Protein 4JBD (pdb70)

B-factor: mean 19.83, std 8.99, range [8.56, 75.79]

Radius of gyration: 19.79 Å; Cα contacts (8 Å, |Δi|>4): 779; chains: 1; bounding box: 48×53×54 Å

Structure (mmCIF, N/CA/C/O backbone):
data_4JBD
#
_entry.id   4JBD
#
_cell.length_a   44.529
_cell.length_b   54.166
_cell.length_c   142.656
_cell.angle_alpha   90.000
_cell.angle_beta   96.570
_cell.angle_gamma   90.000
#
_symmetry.space_group_name_H-M   'I 1 2 1'
#
loop_
_entity.id
_entity.type
_entity.pdbx_description
1 polymer 'Proline racemase'
2 non-polymer 'CITRIC ACID'
3 water water
#
loop_
_atom_site.group_PDB
_atom_site.id
_atom_site.type_symbol
_atom_site.label_atom_id
_atom_site.label_alt_id
_atom_site.label_comp_id
_atom_site.label_asym_id
_atom_site.label_entity_id
_atom_site.label_seq_id
_atom_site.pdbx_PDB_ins_code
_atom_site.Cartn_x
_atom_site.Cartn_y
_atom_site.Cartn_z
_atom_site.occupancy
_atom_site.B_iso_or_equiv
_atom_site.auth_seq_id
_atom_site.auth_comp_id
_atom_site.auth_asym_id
_atom_site.auth_atom_id
_atom_site.pdbx_PDB_model_num
ATOM 1 N N . MET A 1 23 ? -13.593 30.712 -6.521 1.00 38.11 1 MET A N 1
ATOM 2 C CA . MET A 1 23 ? -13.145 29.523 -5.737 1.00 24.51 1 MET A CA 1
ATOM 3 C C . MET A 1 23 ? -13.093 29.759 -4.233 1.00 21.13 1 MET A C 1
ATOM 4 O O . MET A 1 23 ? -12.662 30.823 -3.777 1.00 25.90 1 MET A O 1
ATOM 18 N N . LYS A 1 24 ? -13.527 28.773 -3.457 1.00 17.33 2 LYS A N 1
ATOM 19 C CA . LYS A 1 24 ? -13.447 28.878 -2.003 1.00 16.73 2 LYS A CA 1
ATOM 20 C C . LYS A 1 24 ? -12.000 28.619 -1.594 1.00 17.46 2 LYS A C 1
ATOM 21 O O . LYS A 1 24 ? -11.269 27.872 -2.238 1.00 17.14 2 LYS A O 1
ATOM 40 N N . GLN A 1 25 ? -11.597 29.254 -0.507 1.00 13.10 3 GLN A N 1
ATOM 41 C CA . GLN A 1 25 ? -10.220 29.185 -0.043 1.00 12.03 3 GLN A CA 1
ATOM 42 C C . GLN A 1 25 ? -10.180 28.650 1.381 1.00 14.35 3 GLN A C 1
ATOM 43 O O . GLN A 1 25 ? -11.012 29.019 2.213 1.00 14.93 3 GLN A O 1
ATOM 57 N N . ILE A 1 26 ? -9.220 27.768 1.653 1.00 11.14 4 ILE A N 1
ATOM 58 C CA . ILE A 1 26 ? -8.997 27.276 3.008 1.00 11.07 4 ILE A CA 1
ATOM 59 C C . ILE A 1 26 ? -7.535 27.549 3.326 1.00 11.66 4 ILE A C 1
ATOM 60 O O . ILE A 1 26 ? -6.633 27.074 2.643 1.00 12.39 4 ILE A O 1
ATOM 76 N N . HIS A 1 27 ? -7.285 28.344 4.361 1.00 10.53 5 HIS A N 1
ATOM 77 C CA . HIS A 1 27 ? -5.917 28.607 4.768 1.00 9.77 5 HIS A CA 1
ATOM 78 C C . HIS A 1 27 ? -5.463 27.507 5.695 1.00 10.39 5 HIS A C 1
ATOM 79 O O . HIS A 1 27 ? -6.036 27.321 6.776 1.00 11.34 5 HIS A O 1
ATOM 94 N N . VAL A 1 28 ? -4.447 26.778 5.275 1.00 10.50 6 VAL A N 1
ATOM 95 C CA . VAL A 1 28 ? -3.878 25.706 6.081 1.00 9.83 6 VAL A CA 1
ATOM 96 C C . VAL A 1 28 ? -2.381 25.882 6.256 1.00 9.31 6 VAL A C 1
ATOM 97 O O . VAL A 1 28 ? -1.666 26.434 5.402 1.00 10.53 6 VAL A O 1
ATOM 110 N N . ILE A 1 29 ? -1.903 25.435 7.413 1.00 9.22 7 ILE A N 1
ATOM 111 C CA . ILE A 1 29 ? -0.474 25.311 7.641 1.00 8.56 7 ILE A CA 1
ATOM 112 C C . ILE A 1 29 ? -0.177 23.837 7.789 1.00 9.98 7 ILE A C 1
ATOM 113 O O . ILE A 1 29 ? -0.696 23.172 8.700 1.00 10.83 7 ILE A O 1
ATOM 129 N N . ASP A 1 30 ? 0.686 23.330 6.918 1.00 9.23 8 ASP A N 1
ATOM 130 C CA . ASP A 1 30 ? 1.088 21.938 6.996 1.00 9.49 8 ASP A CA 1
ATOM 131 C C . ASP A 1 30 ? 2.410 21.931 7.753 1.00 10.63 8 ASP A C 1
ATOM 132 O O . ASP A 1 30 ? 3.284 22.797 7.554 1.00 10.79 8 ASP A O 1
ATOM 141 N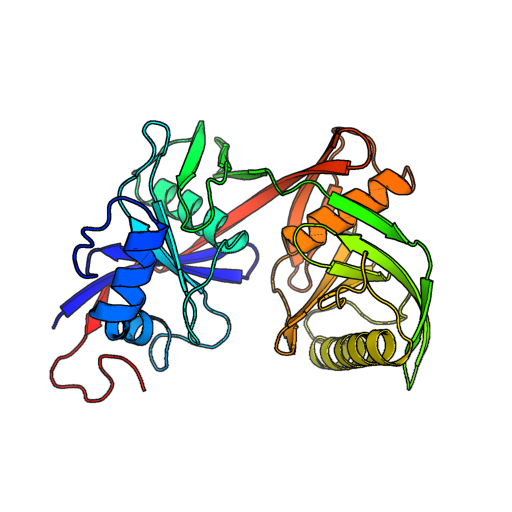 N . SER A 1 31 ? 2.551 20.953 8.637 1.00 10.45 9 SER A N 1
ATOM 142 C CA . SER A 1 31 ? 3.775 20.740 9.390 1.00 9.57 9 SER A CA 1
ATOM 143 C C . SER A 1 31 ? 4.008 19.253 9.590 1.00 9.08 9 SER A C 1
ATOM 144 O O . SER A 1 31 ? 3.179 18.403 9.209 1.00 10.80 9 SER A O 1
ATOM 152 N N . HIS A 1 32 ? 5.139 18.894 10.189 1.00 8.95 10 HIS A N 1
ATOM 153 C CA . HIS A 1 32 ? 5.317 17.518 10.623 1.00 9.38 10 HIS A CA 1
ATOM 154 C C . HIS A 1 32 ? 5.943 17.522 12.004 1.00 10.81 10 HIS A C 1
ATOM 155 O O . HIS A 1 32 ? 6.722 18.415 12.350 1.00 11.33 10 HIS A O 1
ATOM 170 N N . THR A 1 33 ? 5.622 16.492 12.772 1.00 9.26 11 THR A N 1
ATOM 171 C CA . THR A 1 33 ? 6.163 16.258 14.095 1.00 9.63 11 THR A CA 1
ATOM 172 C C . THR A 1 33 ? 6.990 15.009 14.002 1.00 9.14 11 THR A C 1
ATOM 173 O O . THR A 1 33 ? 6.434 13.894 13.981 1.00 11.46 11 THR A O 1
ATOM 184 N N . GLY A 1 34 ? 8.300 15.162 13.883 1.00 10.16 12 GLY A N 1
ATOM 185 C CA . GLY A 1 34 ? 9.184 14.031 13.714 1.00 13.72 12 GLY A CA 1
ATOM 186 C C . GLY A 1 34 ? 8.844 13.174 12.501 1.00 11.03 12 GLY A C 1
ATOM 187 O O . GLY A 1 34 ? 9.092 11.957 12.519 1.00 11.76 12 GLY A O 1
ATOM 191 N N . GLY A 1 35 ? 8.194 13.751 11.508 1.00 11.32 13 GLY A N 1
ATOM 192 C CA . GLY A 1 35 ? 7.927 13.065 10.256 1.00 10.15 13 GLY A CA 1
ATOM 193 C C . GLY A 1 35 ? 6.454 12.777 10.132 1.00 11.35 13 GLY A C 1
ATOM 194 O O . GLY A 1 35 ? 5.997 12.414 9.046 1.00 12.01 13 GLY A O 1
ATOM 198 N N . GLU A 1 36 ? 5.698 12.912 11.215 1.00 10.63 14 GLU A N 1
ATOM 199 C CA . GLU A 1 36 ? 4.278 12.612 11.233 1.00 10.56 14 GLU A CA 1
ATOM 200 C C . GLU A 1 36 ? 3.518 13.905 10.915 1.00 12.16 14 GLU A C 1
ATOM 201 O O . GLU A 1 36 ? 3.613 14.877 11.663 1.00 11.86 14 GLU A O 1
ATOM 213 N N . PRO A 1 37 ? 2.790 13.956 9.794 1.00 11.97 15 PRO A N 1
ATOM 214 C CA . PRO A 1 37 ? 2.294 15.249 9.316 1.00 10.24 15 PRO A CA 1
ATOM 215 C C . PRO A 1 37 ? 0.947 15.691 9.911 1.00 11.71 15 PRO A C 1
ATOM 216 O O . PRO A 1 37 ? 0.068 14.875 10.247 1.00 12.64 15 PRO A O 1
ATOM 227 N N . THR A 1 38 ? 0.790 17.014 9.991 1.00 10.77 16 THR A N 1
ATOM 228 C CA . THR A 1 38 ? -0.441 17.664 10.440 1.00 10.66 16 THR A CA 1
ATOM 229 C C . THR A 1 38 ? -0.823 18.772 9.463 1.00 11.55 16 THR A C 1
ATOM 230 O O . THR A 1 38 ? 0.023 19.566 9.062 1.00 11.99 16 THR A O 1
ATOM 241 N N . ARG A 1 39 ? -2.105 18.824 9.112 1.00 9.92 17 ARG A N 1
ATOM 242 C CA . ARG A 1 39 ? -2.654 19.904 8.294 1.00 11.45 17 ARG A CA 1
ATOM 243 C C . ARG A 1 39 ? -3.581 20.700 9.202 1.00 10.94 17 ARG A C 1
ATOM 244 O O . ARG A 1 39 ? -4.680 20.244 9.557 1.00 11.72 17 ARG A O 1
ATOM 265 N N . LEU A 1 40 ? -3.156 21.904 9.561 1.00 10.02 18 LEU A N 1
ATOM 266 C CA . LEU A 1 40 ? -3.922 22.763 10.467 1.00 11.19 18 LEU A CA 1
ATOM 267 C C . LEU A 1 40 ? -4.727 23.769 9.671 1.00 9.91 18 LEU A C 1
ATOM 268 O O . LEU A 1 40 ? -4.166 24.612 8.957 1.00 11.40 18 LEU A O 1
ATOM 284 N N . VAL A 1 41 ? -6.042 23.714 9.837 1.00 10.04 19 VAL A N 1
ATOM 285 C CA . VAL A 1 41 ? -6.934 24.618 9.143 1.00 10.71 19 VAL A CA 1
ATOM 286 C C . VAL A 1 41 ? -7.114 25.854 9.993 1.00 11.35 19 VAL A C 1
ATOM 287 O O . VAL A 1 41 ? -7.677 25.772 11.087 1.00 11.45 19 VAL A O 1
ATOM 300 N N . MET A 1 42 ? -6.633 26.996 9.509 1.00 11.18 20 MET A N 1
ATOM 301 C CA . MET A 1 42 ? -6.679 28.284 10.215 1.00 10.02 20 MET A CA 1
ATOM 302 C C . MET A 1 42 ? -7.893 29.123 9.835 1.00 13.83 20 MET A C 1
ATOM 303 O O . MET A 1 42 ? -8.335 29.962 10.624 1.00 16.20 20 MET A O 1
ATOM 317 N N . LYS A 1 43 ? -8.406 28.955 8.629 1.00 12.57 21 LYS A N 1
ATOM 318 C CA . LYS A 1 43 ? -9.530 29.759 8.153 1.00 14.25 21 LYS A CA 1
ATOM 319 C C . LYS A 1 43 ? -10.180 29.064 6.976 1.00 12.65 21 LYS A C 1
ATOM 320 O O . LYS A 1 43 ? -9.507 28.387 6.211 1.00 12.45 21 LYS A O 1
ATOM 339 N N . GLY A 1 44 ? -11.492 29.228 6.849 1.00 12.03 22 GLY A N 1
ATOM 340 C CA . GLY A 1 44 ? -12.211 28.813 5.671 1.00 13.53 22 GLY A CA 1
ATOM 341 C C . GLY A 1 44 ? -13.269 27.750 5.894 1.00 13.24 22 GLY A C 1
ATOM 342 O O . GLY A 1 44 ? -14.083 27.533 4.999 1.00 15.11 22 GLY A O 1
ATOM 346 N N . PHE A 1 45 ? -13.247 27.040 7.024 1.00 11.77 23 PHE A N 1
ATOM 347 C CA . PHE A 1 45 ? -14.336 26.119 7.339 1.00 12.16 23 PHE A CA 1
ATOM 348 C C . PHE A 1 45 ? -15.542 26.914 7.832 1.00 13.08 23 PHE A C 1
ATOM 349 O O . PHE A 1 45 ? -15.405 28.050 8.286 1.00 14.67 23 PHE A O 1
ATOM 366 N N . PRO A 1 46 ? -16.724 26.313 7.795 1.00 13.62 24 PRO A N 1
ATOM 367 C CA . PRO A 1 46 ? -17.929 26.960 8.317 1.00 16.29 24 PRO A CA 1
ATOM 368 C C . PRO A 1 46 ? -17.812 27.288 9.797 1.00 16.09 24 PRO A C 1
ATOM 369 O O . PRO A 1 46 ? -17.075 26.645 10.546 1.00 17.74 24 PRO A O 1
ATOM 380 N N . GLN A 1 47 ? -18.548 28.310 10.211 1.00 19.56 25 GLN A N 1
ATOM 381 C CA . GLN A 1 47 ? -18.606 28.688 11.604 1.00 20.53 25 GLN A CA 1
ATOM 382 C C . GLN A 1 47 ? -19.349 27.606 12.392 1.00 16.99 25 GLN A C 1
ATOM 383 O O . GLN A 1 47 ? -20.396 27.115 11.964 1.00 21.56 25 GLN A O 1
ATOM 397 N N . LEU A 1 48 ? -18.792 27.231 13.529 1.00 20.58 26 LEU A N 1
ATOM 398 C CA . LEU A 1 48 ? -19.398 26.241 14.406 1.00 19.88 26 LEU A CA 1
ATOM 399 C C . LEU A 1 48 ? -20.021 26.967 15.596 1.00 22.70 26 LEU A C 1
ATOM 400 O O . LEU A 1 48 ? -19.467 27.944 16.090 1.00 27.42 26 LEU A O 1
ATOM 416 N N . HIS A 1 49 ? -21.188 26.507 16.029 1.00 20.84 27 HIS A N 1
ATOM 417 C CA . HIS A 1 49 ? -21.966 27.226 17.031 1.00 26.41 27 HIS A CA 1
ATOM 418 C C . HIS A 1 49 ? -22.075 26.477 18.352 1.00 28.45 27 HIS A C 1
ATOM 419 O O . HIS A 1 49 ? -22.587 27.018 19.330 1.00 29.13 27 HIS A O 1
ATOM 434 N N . GLY A 1 50 ? -21.595 25.240 18.397 1.00 23.75 28 GLY A N 1
ATOM 435 C CA . GLY A 1 50 ? -21.677 24.458 19.617 1.00 26.32 28 GLY A CA 1
ATOM 436 C C . GLY A 1 50 ? -20.890 25.093 20.750 1.00 25.78 28 GLY A C 1
ATOM 437 O O . GLY A 1 50 ? -19.891 25.778 20.524 1.00 25.78 28 GLY A O 1
ATOM 441 N N . ARG A 1 51 ? -21.324 24.866 21.979 1.00 34.51 29 ARG A N 1
ATOM 442 C CA . ARG A 1 51 ? -20.635 25.474 23.111 1.00 33.40 29 ARG A CA 1
ATOM 443 C C . ARG A 1 51 ? -19.395 24.669 23.498 1.00 37.98 29 ARG A C 1
ATOM 444 O O . ARG A 1 51 ? -18.348 25.244 23.777 1.00 42.94 29 ARG A O 1
ATOM 465 N N . SER A 1 52 ? -19.509 23.345 23.486 1.00 25.33 30 SER A N 1
ATOM 466 C CA . SER A 1 52 ? -18.385 22.475 23.808 1.00 28.04 30 SER A CA 1
ATOM 467 C C . SER A 1 52 ? -17.680 22.001 22.545 1.00 20.43 30 SER A C 1
ATOM 468 O O . SER A 1 52 ? -18.260 21.993 21.456 1.00 20.10 30 SER A O 1
ATOM 476 N N . MET A 1 53 ? -16.420 21.614 22.693 1.00 19.77 31 MET A N 1
ATOM 477 C CA . MET A 1 53 ? -15.688 21.034 21.580 1.00 17.33 31 MET A CA 1
ATOM 478 C C . MET A 1 53 ? -16.328 19.742 21.070 1.00 19.53 31 MET A C 1
ATOM 479 O O . MET A 1 53 ? -16.280 19.466 19.879 1.00 16.87 31 MET A O 1
ATOM 493 N N . ALA A 1 54 ? -16.922 18.946 21.958 1.00 20.10 32 ALA A N 1
ATOM 494 C CA . ALA A 1 54 ? -17.641 17.750 21.532 1.00 20.06 32 ALA A CA 1
ATOM 495 C C . ALA A 1 54 ? -18.813 18.121 20.629 1.00 17.33 32 ALA A C 1
ATOM 496 O O . ALA A 1 54 ? -19.045 17.473 19.609 1.00 17.17 32 ALA A O 1
ATOM 503 N N . GLU A 1 55 ? -19.570 19.147 21.014 1.00 18.45 33 GLU A N 1
ATOM 504 C CA . GLU A 1 55 ? -20.686 19.605 20.186 1.00 22.39 33 GLU A CA 1
ATOM 505 C C . GLU A 1 55 ? -20.201 20.151 18.834 1.00 19.18 33 GLU A C 1
ATOM 506 O O . GLU A 1 55 ? -20.826 19.918 17.793 1.00 18.11 33 GLU A O 1
ATOM 518 N N . GLN A 1 56 ? -19.077 20.864 18.852 1.00 17.92 34 GLN A N 1
ATOM 519 C CA . GLN A 1 56 ? -18.507 21.391 17.616 1.00 15.88 34 GLN A CA 1
ATOM 520 C C . GLN A 1 56 ? -18.033 20.286 16.679 1.00 14.69 34 GLN A C 1
ATOM 521 O O . GLN A 1 56 ? -18.220 20.379 15.476 1.00 15.25 34 GLN A O 1
ATOM 535 N N . ARG A 1 57 ? -17.452 19.227 17.235 1.00 16.34 35 ARG A N 1
ATOM 536 C CA . ARG A 1 57 ? -17.065 18.076 16.432 1.00 16.57 35 ARG A CA 1
ATOM 537 C C . ARG A 1 57 ? -18.299 17.430 15.796 1.00 13.87 35 ARG A C 1
ATOM 538 O O . ARG A 1 57 ? -18.275 17.097 14.618 1.00 14.98 35 ARG A O 1
ATOM 559 N N . ASP A 1 58 ? -19.374 17.272 16.566 1.00 15.53 36 ASP A N 1
ATOM 560 C CA . ASP A 1 58 ? -20.644 16.775 16.032 1.00 15.61 36 ASP A CA 1
ATOM 561 C C . ASP A 1 58 ? -21.132 17.642 14.875 1.00 16.98 36 ASP A C 1
ATOM 562 O O . ASP A 1 58 ? -21.620 17.130 13.877 1.00 17.77 36 ASP A O 1
ATOM 571 N N . GLU A 1 59 ? -21.022 18.960 15.005 1.00 15.23 37 GLU A N 1
ATOM 572 C CA . GLU A 1 59 ? -21.418 19.854 13.908 1.00 16.61 37 GLU A CA 1
ATOM 573 C C . GLU A 1 59 ? -20.599 19.619 12.641 1.00 13.84 37 GLU A C 1
ATOM 574 O O . GLU A 1 59 ? -21.136 19.590 11.526 1.00 15.61 37 GLU A O 1
ATOM 586 N N . LEU A 1 60 ? -19.278 19.536 12.781 1.00 15.25 38 LEU A N 1
ATOM 587 C CA . LEU A 1 60 ? -18.446 19.251 11.630 1.00 15.39 38 LEU A CA 1
ATOM 588 C C . LEU A 1 60 ? -18.876 17.982 10.969 1.00 16.45 38 LEU A C 1
ATOM 589 O O . LEU A 1 60 ? -19.018 17.916 9.753 1.00 17.09 38 LEU A O 1
ATOM 605 N N . ARG A 1 61 ? -19.043 16.939 11.766 1.00 14.28 39 ARG A N 1
ATOM 606 C CA . ARG A 1 61 ? -19.365 15.633 11.238 1.00 15.55 39 ARG A CA 1
ATOM 607 C C . ARG A 1 61 ? -20.754 15.587 10.591 1.00 14.87 39 ARG A C 1
ATOM 608 O O . ARG A 1 61 ? -20.919 15.029 9.498 1.00 16.94 39 ARG A O 1
ATOM 629 N N . GLU A 1 62 ? -21.746 16.168 11.259 1.00 14.93 40 GLU A N 1
ATOM 630 C CA . GLU A 1 62 ? -23.141 16.071 10.820 1.00 14.43 40 GLU A CA 1
ATOM 631 C C . GLU A 1 62 ? -23.549 17.101 9.781 1.00 15.42 40 GLU A C 1
ATOM 632 O O . GLU A 1 62 ? -24.473 16.861 9.006 1.00 17.47 40 GLU A O 1
ATOM 644 N N . LEU A 1 63 ? -22.905 18.262 9.806 1.00 14.32 41 LEU A N 1
ATOM 645 C CA . LEU A 1 63 ? -23.328 19.410 8.985 1.00 14.78 41 LEU A CA 1
ATOM 646 C C . LEU A 1 63 ? -22.338 19.827 7.930 1.00 14.09 41 LEU A C 1
ATOM 647 O O . LEU A 1 63 ? -22.726 20.441 6.929 1.00 18.32 41 LEU A O 1
ATOM 663 N N . HIS A 1 64 ? -21.056 19.558 8.149 1.00 13.33 42 HIS A N 1
ATOM 664 C CA . HIS A 1 64 ? -20.004 20.153 7.346 1.00 14.20 42 HIS A CA 1
ATOM 665 C C . HIS A 1 64 ? -18.929 19.161 6.915 1.00 12.72 42 HIS A C 1
ATOM 666 O O . HIS A 1 64 ? -17.785 19.540 6.712 1.00 12.71 42 HIS A O 1
ATOM 681 N N . ASP A 1 65 ? -19.277 17.890 6.759 1.00 13.96 43 ASP A N 1
ATOM 682 C CA . ASP A 1 65 ? -18.239 16.884 6.580 1.00 13.52 43 ASP A CA 1
ATOM 683 C C . ASP A 1 65 ? -17.476 17.018 5.262 1.00 14.49 43 ASP A C 1
ATOM 684 O O . ASP A 1 65 ? -16.349 16.556 5.159 1.00 13.46 43 ASP A O 1
ATOM 693 N N . ARG A 1 66 ? -18.055 17.683 4.271 1.00 15.22 44 ARG A N 1
ATOM 694 C CA . ARG A 1 66 ? -17.343 17.860 3.014 1.00 13.48 44 ARG A CA 1
ATOM 695 C C . ARG A 1 66 ? -16.037 18.630 3.161 1.00 13.87 44 ARG A C 1
ATOM 696 O O . ARG A 1 66 ? -15.121 18.473 2.340 1.00 12.61 44 ARG A O 1
ATOM 717 N N . TRP A 1 67 ? -15.925 19.444 4.206 1.00 12.69 45 TRP A N 1
ATOM 718 C CA . TRP A 1 67 ? -14.720 20.236 4.440 1.00 12.69 45 TRP A CA 1
ATOM 719 C C . TRP A 1 67 ? -13.553 19.353 4.885 1.00 12.31 45 TRP A C 1
ATOM 720 O O . TRP A 1 67 ? -12.452 19.448 4.326 1.00 12.24 45 TRP A O 1
ATOM 741 N N . ARG A 1 68 ? -13.796 18.448 5.829 1.00 11.91 46 ARG A N 1
ATOM 742 C CA . ARG A 1 68 ? -12.816 17.404 6.124 1.00 11.82 46 ARG A CA 1
ATOM 743 C C . ARG A 1 68 ? -12.415 16.658 4.843 1.00 11.88 46 ARG A C 1
ATOM 744 O O . ARG A 1 68 ? -11.236 16.445 4.564 1.00 11.26 46 ARG A O 1
ATOM 765 N N . ARG A 1 69 ? -13.402 16.272 4.065 1.00 11.33 47 ARG A N 1
ATOM 766 C CA . ARG A 1 69 ? -13.120 15.461 2.883 1.00 12.02 47 ARG A CA 1
ATOM 767 C C . ARG A 1 69 ? -12.258 16.218 1.875 1.00 11.58 47 ARG A C 1
ATOM 768 O O . ARG A 1 69 ? -11.310 15.667 1.321 1.00 12.57 47 ARG A O 1
ATOM 789 N N . ALA A 1 70 ? -12.524 17.501 1.700 1.00 11.88 48 ALA A N 1
ATOM 790 C CA . ALA A 1 70 ? -11.757 18.295 0.752 1.00 10.38 48 ALA A CA 1
ATOM 791 C C . ALA A 1 70 ? -10.295 18.322 1.138 1.00 10.09 48 ALA A C 1
ATOM 792 O O . ALA A 1 70 ? -9.416 18.374 0.293 1.00 11.71 48 ALA A O 1
ATOM 799 N N . CYS A 1 71 ? -10.042 18.340 2.448 1.00 9.98 49 CYS A N 1
ATOM 800 C CA . CYS A 1 71 ? -8.686 18.445 2.978 1.00 10.43 49 CYS A CA 1
ATOM 801 C C . CYS A 1 71 ? -7.942 17.126 3.087 1.00 10.73 49 CYS A C 1
ATOM 802 O O . CYS A 1 71 ? -6.703 17.132 3.049 1.00 11.66 49 CYS A O 1
ATOM 810 N N . LEU A 1 72 ? -8.668 16.025 3.271 1.00 11.03 50 LEU A N 1
ATOM 811 C CA . LEU A 1 72 ? -8.073 14.736 3.613 1.00 11.35 50 LEU A CA 1
ATOM 812 C C . LEU A 1 72 ? -8.184 13.639 2.560 1.00 12.44 50 LEU A C 1
ATOM 813 O O . LEU A 1 72 ? -7.316 12.788 2.513 1.00 13.20 50 LEU A O 1
ATOM 829 N N . LEU A 1 73 ? -9.243 13.619 1.760 1.00 11.89 51 LEU A N 1
ATOM 830 C CA . LEU A 1 73 ? -9.331 12.620 0.683 1.00 10.98 51 LEU A CA 1
ATOM 831 C C . LEU A 1 73 ? -8.364 13.005 -0.429 1.00 10.60 51 LEU A C 1
ATOM 832 O O . LEU A 1 73 ? -7.883 14.133 -0.472 1.00 11.17 51 LEU A O 1
ATOM 848 N N . GLU A 1 74 ? -8.094 12.096 -1.353 1.00 12.04 52 GLU A N 1
ATOM 849 C CA . GLU A 1 74 ? -7.454 12.513 -2.606 1.00 12.59 52 GLU A CA 1
ATOM 850 C C . GLU A 1 74 ? -8.333 13.568 -3.262 1.00 11.00 52 GLU A C 1
ATOM 851 O O . GLU A 1 74 ? -9.555 13.530 -3.137 1.00 11.39 52 GLU A O 1
ATOM 863 N N . PRO A 1 75 ? -7.735 14.531 -3.986 1.00 11.73 53 PRO A N 1
ATOM 864 C CA . PRO A 1 75 ? -6.303 14.634 -4.292 1.00 11.26 53 PRO A CA 1
ATOM 865 C C . PRO A 1 75 ? -5.450 15.370 -3.266 1.00 11.06 53 PRO A C 1
ATOM 866 O O . PRO A 1 75 ? -4.226 15.287 -3.333 1.00 13.34 53 PRO A O 1
ATOM 877 N N . ARG A 1 76 ? -6.060 16.088 -2.337 1.00 11.69 54 ARG A N 1
ATOM 878 C CA . ARG A 1 76 ? -5.285 16.954 -1.444 1.00 11.54 54 ARG A CA 1
ATOM 879 C C . ARG A 1 76 ? -4.645 16.220 -0.258 1.00 12.92 54 ARG A C 1
ATOM 880 O O . ARG A 1 76 ? -3.635 16.687 0.283 1.00 13.22 54 ARG A O 1
ATOM 901 N N . GLY A 1 77 ? -5.222 15.093 0.152 1.00 12.28 55 GLY A N 1
ATOM 902 C CA . GLY A 1 77 ? -4.720 14.358 1.301 1.00 13.04 55 GLY A CA 1
ATOM 903 C C . GLY A 1 77 ? -4.329 12.929 0.990 1.00 17.62 55 GLY A C 1
ATOM 904 O O . GLY A 1 77 ? -4.298 12.511 -0.172 1.00 19.61 55 GLY A O 1
ATOM 908 N N . ASN A 1 78 ? -4.029 12.171 2.034 1.00 15.34 56 ASN A N 1
ATOM 909 C CA . ASN A 1 78 ? -3.641 10.779 1.898 1.00 16.82 56 ASN A CA 1
ATOM 910 C C . ASN A 1 78 ? -3.788 10.084 3.240 1.00 18.47 56 ASN A C 1
ATOM 911 O O . ASN A 1 78 ? -4.256 10.692 4.197 1.00 19.51 56 ASN A O 1
ATOM 922 N N . ASP A 1 79 ? -3.410 8.808 3.297 1.00 18.25 57 ASP A N 1
ATOM 923 C CA . ASP A 1 79 ? -3.641 7.963 4.463 1.00 21.53 57 ASP A CA 1
ATOM 924 C C . ASP A 1 79 ? -2.876 8.353 5.726 1.00 22.88 57 ASP A C 1
ATOM 925 O O . ASP A 1 79 ? -3.328 8.061 6.831 1.00 30.31 57 ASP A O 1
ATOM 934 N N . VAL A 1 80 ? -1.717 8.982 5.581 1.00 16.60 58 VAL A N 1
ATOM 935 C CA . VAL A 1 80 ? -0.904 9.333 6.758 1.00 16.89 58 VAL A CA 1
ATOM 936 C C . VAL A 1 80 ? -1.292 10.666 7.429 1.00 17.37 58 VAL A C 1
ATOM 937 O O . VAL A 1 80 ? -1.023 10.888 8.616 1.00 21.09 58 VAL A O 1
ATOM 950 N N . LEU A 1 81 ? -1.942 11.552 6.689 1.00 13.76 59 LEU A N 1
ATOM 951 C CA . LEU A 1 81 ? -2.192 12.893 7.181 1.00 12.71 59 LEU A CA 1
ATOM 952 C C . LEU A 1 81 ? -3.273 12.919 8.260 1.00 14.55 59 LEU A C 1
ATOM 953 O O . LEU A 1 81 ? -4.272 12.214 8.184 1.00 14.42 59 LEU A O 1
ATOM 969 N N . VAL A 1 82 ? -3.058 13.746 9.267 1.00 12.48 60 VAL A N 1
ATOM 970 C CA . VAL A 1 82 ? -4.101 14.116 10.214 1.00 11.94 60 VAL A CA 1
ATOM 971 C C . VAL A 1 82 ? -4.405 15.603 10.013 1.00 12.02 60 VAL A C 1
ATOM 972 O O . VAL A 1 82 ? -3.487 16.427 9.897 1.00 13.69 60 VAL A O 1
ATOM 985 N N . GLY A 1 83 ? -5.687 15.938 9.966 1.00 11.34 61 GLY A N 1
ATOM 986 C CA . GLY A 1 83 ? -6.100 17.326 9.901 1.00 11.18 61 GLY A CA 1
ATOM 987 C C . GLY A 1 83 ? -6.538 17.802 11.268 1.00 10.80 61 GLY A C 1
ATOM 988 O O . GLY A 1 83 ? -6.923 17.016 12.135 1.00 11.74 61 GLY A O 1
ATOM 992 N N . ALA A 1 84 ? -6.471 19.113 11.454 1.00 10.79 62 ALA A N 1
ATOM 993 C CA . ALA A 1 84 ? -6.814 19.749 12.717 1.00 11.95 62 ALA A CA 1
ATOM 994 C C . ALA A 1 84 ? -7.504 21.055 12.404 1.00 11.92 62 ALA A C 1
ATOM 995 O O . ALA A 1 84 ? -7.005 21.842 11.593 1.00 14.61 62 ALA A O 1
ATOM 1002 N N . LEU A 1 85 ? -8.675 21.263 12.977 1.00 10.14 63 LEU A N 1
ATOM 1003 C CA . LEU A 1 85 ? -9.357 22.540 12.815 1.00 11.31 63 LEU A CA 1
ATOM 1004 C C . LEU A 1 85 ? -9.087 23.437 14.015 1.00 10.90 63 LEU A C 1
ATOM 1005 O O . LEU A 1 85 ? -9.409 23.083 15.148 1.00 11.96 63 LEU A O 1
ATOM 1021 N N . TYR A 1 86 ? -8.509 24.612 13.769 1.00 10.68 64 TYR A N 1
ATOM 1022 C CA . TYR A 1 86 ? -8.309 25.615 14.806 1.00 11.57 64 TYR A CA 1
ATOM 1023 C C . TYR A 1 86 ? -9.662 26.188 15.181 1.00 12.69 64 TYR A C 1
ATOM 1024 O O . TYR A 1 86 ? -10.426 26.588 14.306 1.00 13.44 64 TYR A O 1
ATOM 1042 N N . CYS A 1 87 ? -9.951 26.237 16.483 1.00 13.61 65 CYS A N 1
ATOM 1043 C CA . CYS A 1 87 ? -11.204 26.793 16.978 1.00 14.32 65 CYS A CA 1
ATOM 1044 C C . CYS A 1 87 ? -10.897 27.766 18.103 1.00 15.87 65 CYS A C 1
ATOM 1045 O O . CYS A 1 87 ? -9.913 27.601 18.805 1.00 14.97 65 CYS A O 1
ATOM 1053 N N . PRO A 1 88 ? -11.763 28.767 18.297 1.00 17.67 66 PRO A N 1
ATOM 1054 C CA . PRO A 1 88 ? -11.607 29.594 19.502 1.00 18.75 66 PRO A CA 1
ATOM 1055 C C . PRO A 1 88 ? -11.715 28.744 20.772 1.00 21.61 66 PRO A C 1
ATOM 1056 O O . PRO A 1 88 ? -12.361 27.696 20.771 1.00 20.36 66 PRO A O 1
ATOM 1067 N N . PRO A 1 89 ? -11.071 29.179 21.858 1.00 20.80 67 PRO A N 1
ATOM 1068 C CA . PRO A 1 89 ? -11.131 28.405 23.098 1.00 19.08 67 PRO A CA 1
ATOM 1069 C C . PRO A 1 89 ? -12.538 28.322 23.677 1.00 22.84 67 PRO A C 1
ATOM 1070 O O . PRO A 1 89 ? -13.344 29.234 23.471 1.00 22.68 67 PRO A O 1
ATOM 1081 N N . VAL A 1 90 ? -12.814 27.231 24.380 1.00 23.77 68 VAL A N 1
ATOM 1082 C CA . VAL A 1 90 ? -14.061 27.111 25.122 1.00 26.85 68 VAL A CA 1
ATOM 1083 C C . VAL A 1 90 ? -13.793 27.364 26.604 1.00 26.02 68 VAL A C 1
ATOM 1084 O O . VAL A 1 90 ? -14.482 28.162 27.231 1.00 35.50 68 VAL A O 1
ATOM 1097 N N . SER A 1 91 ? -12.796 26.680 27.158 1.00 27.41 69 SER A N 1
ATOM 1098 C CA . SER A 1 91 ? -12.440 26.856 28.565 1.00 24.40 69 SER A CA 1
ATOM 1099 C C . SER A 1 91 ? -11.868 28.247 28.776 1.00 30.69 69 SER A C 1
ATOM 1100 O O . SER A 1 91 ? -11.188 28.795 27.907 1.00 30.11 69 SER A O 1
ATOM 1108 N N . ALA A 1 92 ? -12.133 28.822 29.943 1.00 35.67 70 ALA A N 1
ATOM 1109 C CA . ALA A 1 92 ? -11.655 30.165 30.229 1.00 33.89 70 ALA A CA 1
ATOM 1110 C C . ALA A 1 92 ? -10.122 30.209 30.225 1.00 23.65 70 ALA A C 1
ATOM 1111 O O . ALA A 1 92 ? -9.522 31.214 29.849 1.00 33.23 70 ALA A O 1
ATOM 1118 N N . ASP A 1 93 ? -9.491 29.108 30.625 1.00 31.09 71 ASP A N 1
ATOM 1119 C CA . ASP A 1 93 ? -8.035 29.071 30.708 1.00 34.49 71 ASP A CA 1
ATOM 1120 C C . ASP A 1 93 ? -7.363 28.502 29.444 1.00 32.00 71 ASP A C 1
ATOM 1121 O O . ASP A 1 93 ? -6.167 28.229 29.458 1.00 28.86 71 ASP A O 1
ATOM 1130 N N . ALA A 1 94 ? -8.114 28.342 28.354 1.00 28.25 72 ALA A N 1
ATOM 1131 C CA . ALA A 1 94 ? -7.559 27.726 27.143 1.00 26.00 72 ALA A CA 1
ATOM 1132 C C . ALA A 1 94 ? -7.059 28.733 26.112 1.00 24.43 72 ALA A C 1
ATOM 1133 O O . ALA A 1 94 ? -7.626 29.805 25.918 1.00 22.27 72 ALA A O 1
ATOM 1140 N N . THR A 1 95 ? -5.989 28.349 25.430 1.00 19.74 73 THR A N 1
ATOM 1141 C CA . THR A 1 95 ? -5.466 29.099 24.304 1.00 17.78 73 THR A CA 1
ATOM 1142 C C . THR A 1 95 ? -6.361 28.976 23.060 1.00 18.70 73 THR A C 1
ATOM 1143 O O . THR A 1 95 ? -6.624 29.954 22.377 1.00 18.23 73 THR A O 1
ATOM 1154 N N . CYS A 1 96 ? -6.827 27.770 22.778 1.00 15.68 74 CYS A N 1
ATOM 1155 C CA . CYS A 1 96 ? -7.709 27.540 21.629 1.00 15.13 74 CYS A CA 1
ATOM 1156 C C . CYS A 1 96 ? -8.351 26.192 21.830 1.00 14.85 74 CYS A C 1
ATOM 1157 O O . CYS A 1 96 ? -8.043 25.478 22.791 1.00 16.35 74 CYS A O 1
ATOM 1165 N N . GLY A 1 97 ? -9.250 25.856 20.915 1.00 15.52 75 GLY A N 1
ATOM 1166 C CA . GLY A 1 97 ? -9.772 24.513 20.796 1.00 14.73 75 GLY A CA 1
ATOM 1167 C C . GLY A 1 97 ? -9.278 23.893 19.501 1.00 13.18 75 GLY A C 1
ATOM 1168 O O . GLY A 1 97 ? -8.772 24.589 18.608 1.00 13.25 75 GLY A O 1
ATOM 1172 N N . VAL A 1 98 ? -9.416 22.580 19.411 1.00 12.10 76 VAL A N 1
ATOM 1173 C CA . VAL A 1 98 ? -9.015 21.874 18.205 1.00 11.42 76 VAL A CA 1
ATOM 1174 C C . VAL A 1 98 ? -9.877 20.640 18.021 1.00 13.86 76 VAL A C 1
ATOM 1175 O O . VAL A 1 98 ? -10.313 20.031 19.005 1.00 13.18 76 VAL A O 1
ATOM 1188 N N . ILE A 1 99 ? -10.135 20.300 16.763 1.00 11.77 77 ILE A N 1
ATOM 1189 C CA . ILE A 1 99 ? -10.808 19.067 16.410 1.00 10.93 77 ILE A CA 1
ATOM 1190 C C . ILE A 1 99 ? -9.900 18.364 15.414 1.00 11.02 77 ILE A C 1
ATOM 1191 O O . ILE A 1 99 ? -9.475 18.954 14.412 1.00 12.51 77 ILE A O 1
ATOM 1207 N N . PHE A 1 100 ? -9.613 17.093 15.656 1.00 12.54 78 PHE A N 1
ATOM 1208 C CA . PHE A 1 100 ? -8.738 16.313 14.778 1.00 11.88 78 PHE A CA 1
ATOM 1209 C C . PHE A 1 100 ? -9.556 15.361 13.914 1.00 11.58 78 PHE A C 1
ATOM 1210 O O . PHE A 1 100 ? -10.634 14.892 14.317 1.00 13.01 78 PHE A O 1
ATOM 1227 N N . PHE A 1 101 ? -9.064 15.099 12.712 1.00 12.19 79 PHE A N 1
ATOM 1228 C CA . PHE A 1 101 ? -9.744 14.206 11.780 1.00 11.61 79 PHE A CA 1
ATOM 1229 C C . PHE A 1 101 ? -8.753 13.650 10.776 1.00 11.69 79 PHE A C 1
ATOM 1230 O O . PHE A 1 101 ? -7.617 14.123 10.637 1.00 13.06 79 PHE A O 1
ATOM 1247 N N . ASN A 1 102 ? -9.159 12.588 10.098 1.00 12.83 80 ASN A N 1
ATOM 1248 C CA . ASN A 1 102 ? -8.332 11.985 9.067 1.00 13.11 80 ASN A CA 1
ATOM 1249 C C . ASN A 1 102 ? -9.224 11.638 7.873 1.00 13.22 80 ASN A C 1
ATOM 1250 O O . ASN A 1 102 ? -10.374 12.092 7.787 1.00 13.20 80 ASN A O 1
ATOM 1261 N N . ASN A 1 103 ? -8.710 10.853 6.924 1.00 13.04 81 ASN A N 1
ATOM 1262 C CA . ASN A 1 103 ? -9.484 10.531 5.737 1.00 14.34 81 ASN A CA 1
ATOM 1263 C C . ASN A 1 103 ? -10.656 9.580 5.969 1.00 15.05 81 ASN A C 1
ATOM 1264 O O . ASN A 1 103 ? -11.484 9.399 5.071 1.00 17.45 81 ASN A O 1
ATOM 1275 N N . ALA A 1 104 ? -10.761 9.047 7.182 1.00 14.85 82 ALA A N 1
ATOM 1276 C CA . ALA A 1 104 ? -11.839 8.114 7.507 1.00 16.02 82 ALA A CA 1
ATOM 1277 C C . ALA A 1 104 ? -12.951 8.757 8.346 1.00 19.18 82 ALA A C 1
ATOM 1278 O O . ALA A 1 104 ? -14.113 8.386 8.225 1.00 24.54 82 ALA A O 1
ATOM 1285 N N . GLY A 1 105 ? -12.608 9.719 9.198 1.00 14.75 83 GLY A N 1
ATOM 1286 C CA .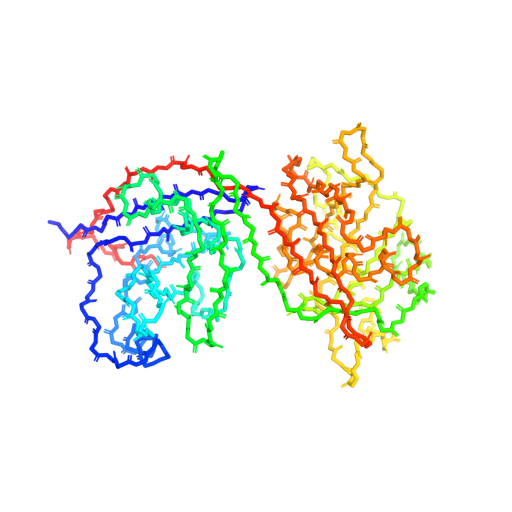 GLY A 1 105 ? -13.592 10.328 10.065 1.00 17.71 83 GLY A CA 1
ATOM 1287 C C . GLY A 1 105 ? -12.917 11.197 11.110 1.00 14.43 83 GLY A C 1
ATOM 1288 O O . GLY A 1 105 ? -11.831 11.742 10.861 1.00 16.43 83 GLY A O 1
ATOM 1292 N N . TYR A 1 106 ? -13.533 11.326 12.278 1.00 14.21 84 TYR A N 1
ATOM 1293 C CA . TYR A 1 106 ? -13.055 12.228 13.322 1.00 15.53 84 TYR A CA 1
ATOM 1294 C C . TYR A 1 106 ? -12.326 11.466 14.397 1.00 17.50 84 TYR A C 1
ATOM 1295 O O . TYR A 1 106 ? -12.631 10.313 14.674 1.00 19.34 84 TYR A O 1
ATOM 1313 N N . LEU A 1 107 ? -11.329 12.117 14.961 1.00 14.89 85 LEU A N 1
ATOM 1314 C CA . LEU A 1 107 ? -10.507 11.550 16.015 1.00 13.43 85 LEU A CA 1
ATOM 1315 C C . LEU A 1 107 ? -10.864 12.170 17.344 1.00 16.72 85 LEU A C 1
ATOM 1316 O O . LEU A 1 107 ? -11.713 13.071 17.421 1.00 16.73 85 LEU A O 1
ATOM 1332 N N . ASN A 1 108 ? -10.247 11.650 18.404 1.00 16.21 86 ASN A N 1
ATOM 1333 C CA . ASN A 1 108 ? -10.391 12.208 19.731 1.00 17.12 86 ASN A CA 1
ATOM 1334 C C . ASN A 1 108 ? -9.219 13.142 20.014 1.00 18.57 86 ASN A C 1
ATOM 1335 O O . ASN A 1 108 ? -9.279 14.324 19.688 1.00 19.63 86 ASN A O 1
ATOM 1346 N N . MET A 1 109 ? -8.146 12.632 20.597 1.00 17.66 87 MET A N 1
ATOM 1347 C CA . MET A 1 109 ? -6.920 13.402 20.774 1.00 16.89 87 MET A CA 1
ATOM 1348 C C . MET A 1 109 ? -5.895 12.991 19.722 1.00 17.20 87 MET A C 1
ATOM 1349 O O . MET A 1 109 ? -6.051 11.987 19.033 1.00 20.24 87 MET A O 1
ATOM 1363 N N . CYS A 1 110 ? -4.838 13.785 19.596 1.00 15.62 88 CYS A N 1
ATOM 1364 C CA . CYS A 1 110 ? -3.762 13.487 18.655 1.00 12.98 88 CYS A CA 1
ATOM 1365 C C . CYS A 1 110 ? -2.493 14.137 19.148 1.00 14.30 88 CYS A C 1
ATOM 1366 O O . CYS A 1 110 ? -2.347 15.371 19.096 1.00 14.48 88 CYS A O 1
ATOM 1374 N N . GLY A 1 111 ? -1.571 13.335 19.674 1.00 15.89 89 GLY A N 1
ATOM 1375 C CA . GLY A 1 111 ? -0.367 13.875 20.275 1.00 14.59 89 GLY A CA 1
ATOM 1376 C C . GLY A 1 111 ? 0.472 14.669 19.287 1.00 11.95 89 GLY A C 1
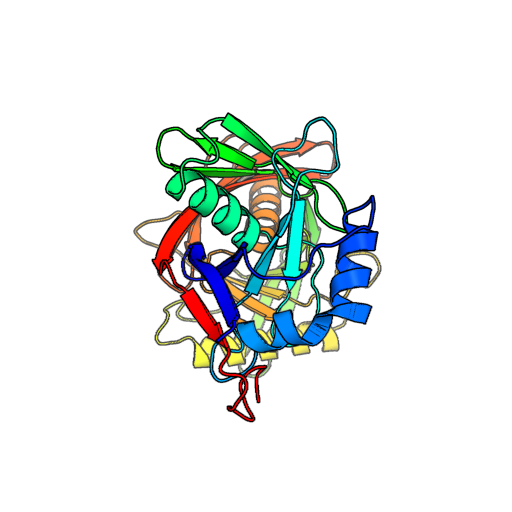ATOM 1377 O O . GLY A 1 111 ? 0.842 15.817 19.533 1.00 12.99 89 GLY A O 1
ATOM 1381 N N . HIS A 1 112 ? 0.770 14.053 18.156 1.00 13.63 90 HIS A N 1
ATOM 1382 C CA . HIS A 1 112 ? 1.660 14.671 17.185 1.00 12.39 90 HIS A CA 1
ATOM 1383 C C . HIS A 1 112 ? 1.008 15.911 16.590 1.00 10.74 90 HIS A C 1
ATOM 1384 O O . HIS A 1 112 ? 1.675 16.913 16.319 1.00 12.47 90 HIS A O 1
ATOM 1399 N N . GLY A 1 113 ? -0.316 15.872 16.472 1.00 11.07 91 GLY A N 1
ATOM 1400 C CA . GLY A 1 113 ? -1.060 16.981 15.904 1.00 11.34 91 GLY A CA 1
ATOM 1401 C C . GLY A 1 113 ? -1.149 18.143 16.864 1.00 12.70 91 GLY A C 1
ATOM 1402 O O . GLY A 1 113 ? -1.287 19.290 16.453 1.00 12.06 91 GLY A O 1
ATOM 1406 N N . THR A 1 114 ? -1.082 17.855 18.155 1.00 11.20 92 THR A N 1
ATOM 1407 C CA . THR A 1 114 ? -1.093 18.906 19.167 1.00 11.31 92 THR A CA 1
ATOM 1408 C C . THR A 1 114 ? 0.218 19.671 19.159 1.00 10.64 92 THR A C 1
ATOM 1409 O O . THR A 1 114 ? 0.232 20.906 19.239 1.00 11.20 92 THR A O 1
ATOM 1420 N N . ILE A 1 115 ? 1.330 18.962 19.027 1.00 11.67 93 ILE A N 1
ATOM 1421 C CA . ILE A 1 115 ? 2.612 19.613 18.838 1.00 10.99 93 ILE A CA 1
ATOM 1422 C C . ILE A 1 115 ? 2.601 20.435 17.532 1.00 9.56 93 ILE A C 1
ATOM 1423 O O . ILE A 1 115 ? 3.067 21.569 17.510 1.00 10.63 93 ILE A O 1
ATOM 1439 N N . GLY A 1 116 ? 2.051 19.864 16.464 1.00 10.67 94 GLY A N 1
ATOM 1440 C CA . GLY A 1 116 ? 1.951 20.617 15.224 1.00 10.04 94 GLY A CA 1
ATOM 1441 C C . GLY A 1 116 ? 1.127 21.879 15.372 1.00 10.78 94 GLY A C 1
ATOM 1442 O O . GLY A 1 116 ? 1.509 22.944 14.870 1.00 9.97 94 GLY A O 1
ATOM 1446 N N . LEU A 1 117 ? -0.010 21.769 16.054 1.00 10.30 95 LEU A N 1
ATOM 1447 C CA . LEU A 1 117 ? -0.834 22.929 16.333 1.00 10.01 95 LEU A CA 1
ATOM 1448 C C . LEU A 1 117 ? -0.049 24.045 17.012 1.00 9.88 95 LEU A C 1
ATOM 1449 O O . LEU A 1 117 ? -0.073 25.201 16.594 1.00 11.15 95 LEU A O 1
ATOM 1465 N N . VAL A 1 118 ? 0.607 23.703 18.116 1.00 10.21 96 VAL A N 1
ATOM 1466 C CA . VAL A 1 118 ? 1.306 24.716 18.911 1.00 10.69 96 VAL A CA 1
ATOM 1467 C C . VAL A 1 118 ? 2.448 25.338 18.126 1.00 10.52 96 VAL A C 1
ATOM 1468 O O . VAL A 1 118 ? 2.586 26.568 18.117 1.00 10.28 96 VAL A O 1
ATOM 1481 N N . ALA A 1 119 ? 3.218 24.559 17.375 1.00 10.99 97 ALA A N 1
ATOM 1482 C CA . ALA A 1 119 ? 4.314 25.105 16.595 1.00 11.11 97 ALA A CA 1
ATOM 1483 C C . ALA A 1 119 ? 3.777 26.004 15.496 1.00 10.49 97 ALA A C 1
ATOM 1484 O O . ALA A 1 119 ? 4.384 27.023 15.148 1.00 11.51 97 ALA A O 1
ATOM 1491 N N . SER A 1 120 ? 2.626 25.641 14.939 1.00 10.04 98 SER A N 1
ATOM 1492 C CA . SER A 1 120 ? 2.046 26.417 13.860 1.00 10.11 98 SER A CA 1
ATOM 1493 C C . SER A 1 120 ? 1.536 27.762 14.365 1.00 9.71 98 SER A C 1
ATOM 1494 O O . SER A 1 120 ? 1.724 28.795 13.728 1.00 11.10 98 SER A O 1
ATOM 1502 N N . LEU A 1 121 ? 0.869 27.763 15.507 1.00 10.51 99 LEU A N 1
ATOM 1503 C CA . LEU A 1 121 ? 0.417 29.019 16.085 1.00 9.76 99 LEU A CA 1
ATOM 1504 C C . LEU A 1 121 ? 1.616 29.902 16.431 1.00 11.79 99 LEU A C 1
ATOM 1505 O O . LEU A 1 121 ? 1.546 31.135 16.295 1.00 12.37 99 LEU A O 1
ATOM 1521 N N . GLN A 1 122 ? 2.726 29.314 16.878 1.00 11.05 100 GLN A N 1
ATOM 1522 C CA . GLN A 1 122 ? 3.944 30.097 17.118 1.00 12.49 100 GLN A CA 1
ATOM 1523 C C . GLN A 1 122 ? 4.435 30.739 15.825 1.00 10.86 100 GLN A C 1
ATOM 1524 O O . GLN A 1 122 ? 4.748 31.936 15.790 1.00 12.38 100 GLN A O 1
ATOM 1538 N N . HIS A 1 123 ? 4.488 29.957 14.760 1.00 11.04 101 HIS A N 1
ATOM 1539 C CA . HIS A 1 123 ? 4.953 30.440 13.469 1.00 13.60 101 HIS A CA 1
ATOM 1540 C C . HIS A 1 123 ? 4.106 31.615 12.982 1.00 13.06 101 HIS A C 1
ATOM 1541 O O . HIS A 1 123 ? 4.619 32.595 12.429 1.00 13.95 101 HIS A O 1
ATOM 1556 N N . LEU A 1 124 ? 2.802 31.544 13.214 1.00 13.50 102 LEU A N 1
ATOM 1557 C CA . LEU A 1 124 ? 1.897 32.607 12.786 1.00 13.34 102 LEU A CA 1
ATOM 1558 C C . LEU A 1 124 ? 1.817 33.776 13.758 1.00 13.60 102 LEU A C 1
ATOM 1559 O O . LEU A 1 124 ? 1.082 34.729 13.509 1.00 14.29 102 LEU A O 1
ATOM 1575 N N . GLY A 1 125 ? 2.556 33.733 14.854 1.00 12.81 103 GLY A N 1
ATOM 1576 C CA . GLY A 1 125 ? 2.521 34.839 15.800 1.00 13.01 103 GLY A CA 1
ATOM 1577 C C . GLY A 1 125 ? 1.214 34.996 16.554 1.00 14.04 103 GLY A C 1
ATOM 1578 O O . GLY A 1 125 ? 0.848 36.102 16.962 1.00 14.70 103 GLY A O 1
ATOM 1582 N N . LEU A 1 126 ? 0.533 33.886 16.807 1.00 13.22 104 LEU A N 1
ATOM 1583 C CA . LEU A 1 126 ? -0.717 33.887 17.528 1.00 12.95 104 LEU A CA 1
ATOM 1584 C C . LEU A 1 126 ? -0.527 33.516 18.994 1.00 14.39 104 LEU A C 1
ATOM 1585 O O . LEU A 1 126 ? -1.400 33.780 19.803 1.00 15.65 104 LEU A O 1
ATOM 1601 N N . ILE A 1 127 ? 0.602 32.887 19.318 1.00 13.13 105 ILE A N 1
ATOM 1602 C CA . ILE A 1 127 ? 0.975 32.569 20.693 1.00 12.51 105 ILE A CA 1
ATOM 1603 C C . ILE A 1 127 ? 2.473 32.800 20.865 1.00 11.47 105 ILE A C 1
ATOM 1604 O O . ILE A 1 127 ? 3.223 32.864 19.890 1.00 14.02 105 ILE A O 1
ATOM 1620 N N . ALA A 1 128 ? 2.898 32.892 22.111 1.00 12.88 106 ALA A N 1
ATOM 1621 C CA . ALA A 1 128 ? 4.298 33.015 22.459 1.00 12.04 106 ALA A CA 1
ATOM 1622 C C . ALA A 1 128 ? 4.682 31.869 23.390 1.00 13.47 106 ALA A C 1
ATOM 1623 O O . ALA A 1 128 ? 3.808 31.176 23.923 1.00 13.10 106 ALA A O 1
ATOM 1630 N N . PRO A 1 129 ? 5.982 31.682 23.625 1.00 12.44 107 PRO A N 1
ATOM 1631 C CA . PRO A 1 129 ? 6.388 30.657 24.591 1.00 12.70 107 PRO A CA 1
ATOM 1632 C C . PRO A 1 129 ? 5.681 30.766 25.934 1.00 13.43 107 PRO A C 1
ATOM 1633 O O . PRO A 1 129 ? 5.352 31.880 26.388 1.00 14.57 107 PRO A O 1
ATOM 1644 N N . GLY A 1 130 ? 5.447 29.609 26.543 1.00 12.94 108 GLY A N 1
ATOM 1645 C CA . GLY A 1 130 ? 4.725 29.505 27.794 1.00 13.80 108 GLY A CA 1
ATOM 1646 C C . GLY A 1 130 ? 3.806 28.304 27.759 1.00 14.02 108 GLY A C 1
ATOM 1647 O O . GLY A 1 130 ? 3.850 27.504 26.827 1.00 13.63 108 GLY A O 1
ATOM 1651 N N . VAL A 1 131 ? 2.947 28.182 28.757 1.00 15.63 109 VAL A N 1
ATOM 1652 C CA . VAL A 1 131 ? 2.012 27.076 28.826 1.00 13.38 109 VAL A CA 1
ATOM 1653 C C . VAL A 1 131 ? 0.749 27.417 28.034 1.00 14.75 109 VAL A C 1
ATOM 1654 O O . VAL A 1 131 ? 0.290 28.564 28.031 1.00 16.90 109 VAL A O 1
ATOM 1667 N N . HIS A 1 132 ? 0.235 26.420 27.322 1.00 14.10 110 HIS A N 1
ATOM 1668 C CA . HIS A 1 132 ? -0.978 26.551 26.512 1.00 16.86 110 HIS A CA 1
ATOM 1669 C C . HIS A 1 132 ? -1.877 25.354 26.723 1.00 14.78 110 HIS A C 1
ATOM 1670 O O . HIS A 1 132 ? -1.510 24.230 26.404 1.00 18.30 110 HIS A O 1
ATOM 1685 N N . LYS A 1 133 ? -3.069 25.624 27.236 1.00 19.09 111 LYS A N 1
ATOM 1686 C CA . LYS A 1 133 ? -4.061 24.580 27.436 1.00 16.87 111 LYS A CA 1
ATOM 1687 C C . LYS A 1 133 ? -4.919 24.542 26.198 1.00 19.28 111 LYS A C 1
ATOM 1688 O O . LYS A 1 133 ? -5.363 25.580 25.747 1.00 17.36 111 LYS A O 1
ATOM 1707 N N . ILE A 1 134 ? -5.108 23.347 25.668 1.00 17.61 112 ILE A N 1
ATOM 1708 C CA . ILE A 1 134 ? -5.828 23.155 24.411 1.00 17.49 112 ILE A CA 1
ATOM 1709 C C . ILE A 1 134 ? -7.092 22.346 24.721 1.00 16.82 112 ILE A C 1
ATOM 1710 O O . ILE A 1 134 ? -7.012 21.217 25.194 1.00 17.46 112 ILE A O 1
ATOM 1726 N N . ASP A 1 135 ? -8.247 22.914 24.398 1.00 18.71 113 ASP A N 1
ATOM 1727 C CA . ASP A 1 135 ? -9.489 22.152 24.511 1.00 18.24 113 ASP A CA 1
ATOM 1728 C C . ASP A 1 135 ? -9.674 21.225 23.324 1.00 19.07 113 ASP A C 1
ATOM 1729 O O . ASP A 1 135 ? -9.563 21.661 22.169 1.00 16.48 113 ASP A O 1
ATOM 1738 N N . THR A 1 136 ? -9.959 19.957 23.606 1.00 18.13 114 THR A N 1
ATOM 1739 C CA . THR A 1 136 ? -10.283 18.973 22.570 1.00 16.19 114 THR A CA 1
ATOM 1740 C C . THR A 1 136 ? -11.676 18.395 22.865 1.00 18.45 114 THR A C 1
ATOM 1741 O O . THR A 1 136 ? -12.233 18.627 23.944 1.00 19.05 114 THR A O 1
ATOM 1752 N N . PRO A 1 137 ? -12.241 17.622 21.925 1.00 16.77 115 PRO A N 1
ATOM 1753 C CA . PRO A 1 137 ? -13.571 17.040 22.153 1.00 18.51 115 PRO A CA 1
ATOM 1754 C C . PRO A 1 137 ? -13.649 16.064 23.330 1.00 22.35 115 PRO A C 1
ATOM 1755 O O . PRO A 1 137 ? -14.756 15.766 23.786 1.00 23.78 115 PRO A O 1
ATOM 1766 N N . VAL A 1 138 ? -12.510 15.569 23.806 1.00 19.86 116 VAL A N 1
ATOM 1767 C CA . VAL A 1 138 ? -12.506 14.601 24.904 1.00 19.37 116 VAL A CA 1
ATOM 1768 C C . VAL A 1 138 ? -11.751 15.109 26.137 1.00 25.82 116 VAL A C 1
ATOM 1769 O O . VAL A 1 138 ? -11.391 14.325 27.019 1.00 29.56 116 VAL A O 1
ATOM 1782 N N . GLY A 1 139 ? -11.535 16.420 26.216 1.00 20.35 117 GLY A N 1
ATOM 1783 C CA . GLY A 1 139 ? -10.852 16.993 27.354 1.00 21.18 117 GLY A CA 1
ATOM 1784 C C . GLY A 1 139 ? -9.669 17.852 26.979 1.00 22.59 117 GLY A C 1
ATOM 1785 O O . GLY A 1 139 ? -9.373 18.060 25.811 1.00 21.20 117 GLY A O 1
ATOM 1789 N N . GLN A 1 140 ? -8.967 18.334 27.991 1.00 22.26 118 GLN A N 1
ATOM 1790 C CA . GLN A 1 140 ? -7.941 19.342 27.784 1.00 20.63 118 GLN A CA 1
ATOM 1791 C C . GLN A 1 140 ? -6.571 18.693 27.771 1.00 22.92 118 GLN A C 1
ATOM 1792 O O . GLN A 1 140 ? -6.318 17.716 28.475 1.00 24.09 118 GLN A O 1
ATOM 1806 N N A VAL A 1 141 ? -5.677 19.243 26.964 0.55 18.24 119 VAL A N 1
ATOM 1807 N N B VAL A 1 141 ? -5.690 19.225 26.930 0.45 18.14 119 VAL A N 1
ATOM 1808 C CA A VAL A 1 141 ? -4.298 18.801 26.960 0.55 18.26 119 VAL A CA 1
ATOM 1809 C CA B VAL A 1 141 ? -4.305 18.783 26.864 0.45 16.97 119 VAL A CA 1
ATOM 1810 C C A VAL A 1 141 ? -3.451 20.003 27.330 0.55 22.12 119 VAL A C 1
ATOM 1811 C C B VAL A 1 141 ? -3.437 19.986 27.182 0.45 21.62 119 VAL A C 1
ATOM 1812 O O A VAL A 1 141 ? -3.851 21.141 27.096 0.55 21.72 119 VAL A O 1
ATOM 1813 O O B VAL A 1 141 ? -3.745 21.101 26.771 0.45 21.60 119 VAL A O 1
ATOM 1838 N N A SER A 1 142 ? -2.311 19.751 27.957 0.55 20.92 120 SER A N 1
ATOM 1839 N N B SER A 1 142 ? -2.370 19.770 27.939 0.45 21.14 120 SER A N 1
ATOM 1840 C CA A SER A 1 142 ? -1.425 20.823 28.367 0.55 22.21 120 SER A CA 1
ATOM 1841 C CA B SER A 1 142 ? -1.485 20.862 28.303 0.45 22.31 120 SER A CA 1
ATOM 1842 C C A SER A 1 142 ? -0.115 20.738 27.612 0.55 16.04 120 SER A C 1
ATOM 1843 C C B SER A 1 142 ? -0.146 20.745 27.601 0.45 16.12 120 SER A C 1
ATOM 1844 O O A SER A 1 142 ? 0.579 19.708 27.668 0.55 19.27 120 SER A O 1
ATOM 1845 O O B SER A 1 142 ? 0.532 19.709 27.683 0.45 19.40 120 SER A O 1
ATOM 1860 N N . ALA A 1 143 ? 0.230 21.835 26.935 1.00 17.83 121 ALA A N 1
ATOM 1861 C CA . ALA A 1 143 ? 1.479 21.915 26.193 1.00 15.60 121 ALA A CA 1
ATOM 1862 C C . ALA A 1 143 ? 2.243 23.158 26.591 1.00 15.56 121 ALA A C 1
ATOM 1863 O O . ALA A 1 143 ? 1.684 24.255 26.701 1.00 19.94 121 ALA A O 1
ATOM 1871 N N . THR A 1 144 ? 3.538 22.974 26.788 1.00 11.72 122 THR A N 1
ATOM 1872 C CA . THR A 1 144 ? 4.447 24.070 27.073 1.00 11.97 122 THR A CA 1
ATOM 1873 C C . THR A 1 144 ? 5.347 24.298 25.872 1.00 11.69 122 THR A C 1
ATOM 1874 O O . THR A 1 144 ? 6.082 23.412 25.445 1.00 12.62 122 THR A O 1
ATOM 1885 N N . LEU A 1 145 ? 5.262 25.502 25.331 1.00 11.29 123 LEU A N 1
ATOM 1886 C CA . LEU A 1 145 ? 6.126 25.924 24.254 1.00 13.33 123 LEU A CA 1
ATOM 1887 C C . LEU A 1 145 ? 7.346 26.586 24.840 1.00 11.89 123 LEU A C 1
ATOM 1888 O O . LEU A 1 145 ? 7.225 27.602 25.529 1.00 11.41 123 LEU A O 1
ATOM 1904 N N . HIS A 1 146 ? 8.520 26.039 24.573 1.00 11.26 124 HIS A N 1
ATOM 1905 C CA . HIS A 1 146 ? 9.772 26.580 25.110 1.00 12.78 124 HIS A CA 1
ATOM 1906 C C . HIS A 1 146 ? 10.298 27.688 24.218 1.00 13.10 124 HIS A C 1
ATOM 1907 O O . HIS A 1 146 ? 9.930 27.772 23.043 1.00 13.94 124 HIS A O 1
ATOM 1922 N N . GLU A 1 147 ? 11.177 28.514 24.778 1.00 14.53 125 GLU A N 1
ATOM 1923 C CA . GLU A 1 147 ? 11.800 29.599 24.033 1.00 18.03 125 GLU A CA 1
ATOM 1924 C C . GLU A 1 147 ? 12.437 29.112 22.742 1.00 17.26 125 GLU A C 1
ATOM 1925 O O . GLU A 1 147 ? 12.355 29.777 21.712 1.00 20.00 125 GLU A O 1
ATOM 1937 N N . ASP A 1 148 ? 13.067 27.939 22.786 1.00 14.46 126 ASP A N 1
ATOM 1938 C CA . ASP A 1 148 ? 13.772 27.412 21.621 1.00 16.51 126 ASP A CA 1
ATOM 1939 C C . ASP A 1 148 ? 12.880 26.642 20.652 1.00 15.99 126 ASP A C 1
ATOM 1940 O O . ASP A 1 148 ? 13.390 26.074 19.687 1.00 18.49 126 ASP A O 1
ATOM 1949 N N . GLY A 1 149 ? 11.567 26.652 20.872 1.00 14.57 127 GLY A N 1
ATOM 1950 C CA . GLY A 1 149 ? 10.629 26.018 19.959 1.00 15.51 127 GLY A CA 1
ATOM 1951 C C . GLY A 1 149 ? 10.213 24.594 20.300 1.00 15.32 127 GLY A C 1
ATOM 1952 O O . GLY A 1 149 ? 9.217 24.110 19.780 1.00 15.26 127 GLY A O 1
ATOM 1956 N N . ALA A 1 150 ? 10.954 23.919 21.171 1.00 14.05 128 ALA A N 1
ATOM 1957 C CA . ALA A 1 150 ? 10.553 22.578 21.607 1.00 12.62 128 ALA A CA 1
ATOM 1958 C C . ALA A 1 150 ? 9.242 22.671 22.386 1.00 11.21 128 ALA A C 1
ATOM 1959 O O . ALA A 1 150 ? 8.936 23.723 22.986 1.00 12.30 128 ALA A O 1
ATOM 1966 N N . ILE A 1 151 ? 8.452 21.614 22.358 1.00 10.49 129 ILE A N 1
ATOM 1967 C CA . ILE A 1 151 ? 7.133 21.629 22.951 1.00 10.98 129 ILE A CA 1
ATOM 1968 C C . ILE A 1 151 ? 6.988 20.375 23.805 1.00 10.00 129 ILE A C 1
ATOM 1969 O O . ILE A 1 151 ? 7.204 19.262 23.337 1.00 11.42 129 ILE A O 1
ATOM 1985 N N . THR A 1 152 ? 6.657 20.577 25.076 1.00 10.11 130 THR A N 1
ATOM 1986 C CA . THR A 1 152 ? 6.508 19.496 26.050 1.00 10.26 130 THR A CA 1
ATOM 1987 C C . THR A 1 152 ? 5.036 19.268 26.309 1.00 12.47 130 THR A C 1
ATOM 1988 O O . THR A 1 152 ? 4.296 20.212 26.638 1.00 14.78 130 THR A O 1
ATOM 1999 N N . VAL A 1 153 ? 4.608 18.022 26.176 1.00 12.01 131 VAL A N 1
ATOM 2000 C CA . VAL A 1 153 ? 3.226 17.665 26.429 1.00 13.60 131 VAL A CA 1
ATOM 2001 C C . VAL A 1 153 ? 3.143 16.642 27.555 1.00 15.03 131 VAL A C 1
ATOM 2002 O O . VAL A 1 153 ? 3.864 15.641 27.580 1.00 13.47 131 VAL A O 1
ATOM 2015 N N . ALA A 1 154 ? 2.259 16.908 28.492 1.00 14.87 132 ALA A N 1
ATOM 2016 C CA . ALA A 1 154 ? 1.978 15.986 29.566 1.00 15.45 132 ALA A CA 1
ATOM 2017 C C . ALA A 1 154 ? 1.106 14.863 29.042 1.00 14.01 132 ALA A C 1
ATOM 2018 O O . ALA A 1 154 ? -0.015 15.088 28.579 1.00 17.61 132 ALA A O 1
ATOM 2025 N N . ASN A 1 155 ? 1.624 13.638 29.086 1.00 14.04 133 ASN A N 1
ATOM 2026 C CA . ASN A 1 155 ? 0.908 12.475 28.605 1.00 14.87 133 ASN A CA 1
ATOM 2027 C C . ASN A 1 155 ? 0.148 11.790 29.749 1.00 12.90 133 ASN A C 1
ATOM 2028 O O . ASN A 1 155 ? 0.275 12.212 30.903 1.00 14.39 133 ASN A O 1
ATOM 2039 N N . VAL A 1 156 ? -0.679 10.803 29.431 1.00 13.21 134 VAL A N 1
ATOM 2040 C CA . VAL A 1 156 ? -1.550 10.216 30.445 1.00 15.90 134 VAL A CA 1
ATOM 2041 C C . VAL A 1 156 ? -0.770 9.290 31.374 1.00 14.54 134 VAL A C 1
ATOM 2042 O O . VAL A 1 156 ? 0.313 8.816 31.031 1.00 13.85 134 VAL A O 1
ATOM 2055 N N . PRO A 1 157 ? -1.304 9.045 32.571 1.00 14.37 135 PRO A N 1
ATOM 2056 C CA . PRO A 1 157 ? -0.610 8.142 33.494 1.00 12.81 135 PRO A CA 1
ATOM 2057 C C . PRO A 1 157 ? -0.382 6.773 32.874 1.00 12.66 135 PRO A C 1
ATOM 2058 O O . PRO A 1 157 ? -1.269 6.216 32.251 1.00 15.22 135 PRO A O 1
ATOM 2069 N N . SER A 1 158 ? 0.855 6.316 32.994 1.00 11.65 136 SER A N 1
ATOM 2070 C CA . SER A 1 158 ? 1.333 5.142 32.273 1.00 13.05 136 SER A CA 1
ATOM 2071 C C . SER A 1 158 ? 1.895 4.101 33.237 1.00 11.28 136 SER A C 1
ATOM 2072 O O . SER A 1 158 ? 2.292 4.419 34.336 1.00 12.53 136 SER A O 1
ATOM 2080 N N . TYR A 1 159 ? 1.932 2.843 32.808 1.00 12.26 137 TYR A N 1
ATOM 2081 C CA . TYR A 1 159 ? 2.428 1.758 33.667 1.00 11.32 137 TYR A CA 1
ATOM 2082 C C . TYR A 1 159 ? 2.754 0.523 32.854 1.00 12.58 137 TYR A C 1
ATOM 2083 O O . TYR A 1 159 ? 2.256 0.353 31.743 1.00 12.20 137 TYR A O 1
ATOM 2101 N N . ARG A 1 160 ? 3.625 -0.309 33.410 1.00 11.99 138 ARG A N 1
ATOM 2102 C CA . ARG A 1 160 ? 3.863 -1.636 32.873 1.00 10.58 138 ARG A CA 1
ATOM 2103 C C . ARG A 1 160 ? 2.985 -2.646 33.594 1.00 12.65 138 ARG A C 1
ATOM 2104 O O . ARG A 1 160 ? 2.930 -2.654 34.816 1.00 14.12 138 ARG A O 1
ATOM 2125 N N . TYR A 1 161 ? 2.301 -3.464 32.816 1.00 12.79 139 TYR A N 1
ATOM 2126 C CA . TYR A 1 161 ? 1.354 -4.471 33.300 1.00 13.59 139 TYR A CA 1
ATOM 2127 C C . TYR A 1 161 ? 2.017 -5.828 33.527 1.00 13.64 139 TYR A C 1
ATOM 2128 O O . TYR A 1 161 ? 1.842 -6.434 34.592 1.00 15.37 139 TYR A O 1
ATOM 2146 N N . ARG A 1 162 ? 2.777 -6.285 32.539 1.00 12.89 140 ARG A N 1
ATOM 2147 C CA . ARG A 1 162 ? 3.558 -7.526 32.645 1.00 11.60 140 ARG A CA 1
ATOM 2148 C C . ARG A 1 162 ? 4.907 -7.312 31.978 1.00 12.83 140 ARG A C 1
ATOM 2149 O O . ARG A 1 162 ? 5.037 -6.467 31.082 1.00 12.55 140 ARG A O 1
ATOM 2170 N N . GLN A 1 163 ? 5.907 -8.073 32.408 1.00 12.73 141 GLN A N 1
ATOM 2171 C CA . GLN A 1 163 ? 7.258 -7.954 31.904 1.00 11.05 141 GLN A CA 1
ATOM 2172 C C . GLN A 1 163 ? 7.827 -9.266 31.348 1.00 12.10 141 GLN A C 1
ATOM 2173 O O . GLN A 1 163 ? 7.535 -10.349 31.848 1.00 13.57 141 GLN A O 1
ATOM 2187 N N A HIS A 1 164 ? 8.624 -9.132 30.298 0.73 12.92 142 HIS A N 1
ATOM 2188 N N B HIS A 1 164 ? 8.706 -9.166 30.359 0.27 12.66 142 HIS A N 1
ATOM 2189 C CA A HIS A 1 164 ? 9.368 -10.221 29.679 0.73 15.18 142 HIS A CA 1
ATOM 2190 C CA B HIS A 1 164 ? 9.386 -10.340 29.807 0.27 13.75 142 HIS A CA 1
ATOM 2191 C C A HIS A 1 164 ? 8.444 -11.409 29.376 0.73 13.61 142 HIS A C 1
ATOM 2192 C C B HIS A 1 164 ? 8.389 -11.450 29.449 0.27 15.01 142 HIS A C 1
ATOM 2193 O O A HIS A 1 164 ? 8.731 -12.560 29.679 0.73 15.56 142 HIS A O 1
ATOM 2194 O O B HIS A 1 164 ? 8.582 -12.614 29.792 0.27 13.40 142 HIS A O 1
ATOM 2223 N N . VAL A 1 165 ? 7.316 -11.084 28.761 1.00 12.17 143 VAL A N 1
ATOM 2224 C CA . VAL A 1 165 ? 6.296 -12.031 28.363 1.00 11.89 143 VAL A CA 1
ATOM 2225 C C . VAL A 1 165 ? 6.668 -12.728 27.073 1.00 13.49 143 VAL A C 1
ATOM 2226 O O . VAL A 1 165 ? 6.993 -12.067 26.104 1.00 13.11 143 VAL A O 1
ATOM 2240 N N . ALA A 1 166 ? 6.635 -14.054 27.065 1.00 12.83 144 ALA A N 1
ATOM 2241 C CA . ALA A 1 166 ? 6.978 -14.844 25.881 1.00 12.46 144 ALA A CA 1
ATOM 2242 C C . ALA A 1 166 ? 5.845 -14.870 24.863 1.00 12.64 144 ALA A C 1
ATOM 2243 O O . ALA A 1 166 ? 4.676 -15.079 25.195 1.00 14.58 144 ALA A O 1
ATOM 2250 N N . VAL A 1 167 ? 6.196 -14.641 23.606 1.00 12.58 145 VAL A N 1
ATOM 2251 C CA . VAL A 1 167 ? 5.284 -14.849 22.485 1.00 13.84 145 VAL A CA 1
ATOM 2252 C C . VAL A 1 167 ? 6.030 -15.530 21.334 1.00 13.07 145 VAL A C 1
ATOM 2253 O O . VAL A 1 167 ? 7.158 -15.178 21.013 1.00 13.54 145 VAL A O 1
ATOM 2266 N N . ASN A 1 168 ? 5.423 -16.565 20.759 1.00 14.63 146 ASN A N 1
ATOM 2267 C CA . ASN A 1 168 ? 6.002 -17.256 19.618 1.00 14.17 146 ASN A CA 1
ATOM 2268 C C . ASN A 1 168 ? 5.487 -16.640 18.338 1.00 15.06 146 ASN A C 1
ATOM 2269 O O . ASN A 1 168 ? 4.303 -16.687 18.056 1.00 15.41 146 ASN A O 1
ATOM 2280 N N . VAL A 1 169 ? 6.373 -15.972 17.623 1.00 15.04 147 VAL A N 1
ATOM 2281 C CA . VAL A 1 169 ? 6.027 -15.316 16.372 1.00 13.63 147 VAL A CA 1
ATOM 2282 C C . VAL A 1 169 ? 6.360 -16.255 15.208 1.00 17.18 147 VAL A C 1
ATOM 2283 O O . VAL A 1 169 ? 7.507 -16.687 15.067 1.00 17.03 147 VAL A O 1
ATOM 2296 N N . PRO A 1 170 ? 5.363 -16.585 14.373 1.00 15.50 148 PRO A N 1
ATOM 2297 C CA . PRO A 1 170 ? 5.674 -17.590 13.355 1.00 17.15 148 PRO A CA 1
ATOM 2298 C C . PRO A 1 170 ? 6.762 -17.087 12.409 1.00 18.67 148 PRO A C 1
ATOM 2299 O O . PRO A 1 170 ? 6.809 -15.901 12.076 1.00 18.94 148 PRO A O 1
ATOM 2310 N N . GLY A 1 171 ? 7.647 -17.991 12.004 1.00 19.47 149 GLY A N 1
ATOM 2311 C CA . GLY A 1 171 ? 8.801 -17.652 11.191 1.00 21.57 149 GLY A CA 1
ATOM 2312 C C . GLY A 1 171 ? 9.995 -17.146 11.988 1.00 21.88 149 GLY A C 1
ATOM 2313 O O . GLY A 1 171 ? 11.036 -16.839 11.408 1.00 26.79 149 GLY A O 1
ATOM 2317 N N . HIS A 1 172 ? 9.852 -17.041 13.309 1.00 21.83 150 HIS A N 1
ATOM 2318 C CA . HIS A 1 172 ? 10.870 -16.391 14.142 1.00 20.44 150 HIS A CA 1
ATOM 2319 C C . HIS A 1 172 ? 11.125 -17.009 15.504 1.00 24.44 150 HIS A C 1
ATOM 2320 O O . HIS A 1 172 ? 12.188 -16.798 16.093 1.00 31.16 150 HIS A O 1
ATOM 2335 N N . GLY A 1 173 ? 10.156 -17.732 16.044 1.00 21.39 151 GLY A N 1
ATOM 2336 C CA . GLY A 1 173 ? 10.318 -18.315 17.355 1.00 21.08 151 GLY A CA 1
ATOM 2337 C C . GLY A 1 173 ? 9.910 -17.358 18.460 1.00 15.39 151 GLY A C 1
ATOM 2338 O O . GLY A 1 173 ? 9.262 -16.341 18.213 1.00 17.60 151 GLY A O 1
ATOM 2342 N N . VAL A 1 174 ? 10.313 -17.703 19.671 1.00 19.09 152 VAL A N 1
ATOM 2343 C CA . VAL A 1 174 ? 9.882 -16.985 20.856 1.00 15.35 152 VAL A CA 1
ATOM 2344 C C . VAL A 1 174 ? 10.696 -15.713 21.035 1.00 18.94 152 VAL A C 1
ATOM 2345 O O . VAL A 1 174 ? 11.920 -15.740 20.953 1.00 19.38 152 VAL A O 1
ATOM 2358 N N . VAL A 1 175 ? 10.009 -14.605 21.273 1.00 16.44 153 VAL A N 1
ATOM 2359 C CA . VAL A 1 175 ? 10.656 -13.394 21.737 1.00 17.08 153 VAL A CA 1
ATOM 2360 C C . VAL A 1 175 ? 9.896 -12.954 22.972 1.00 16.03 153 VAL A C 1
ATOM 2361 O O . VAL A 1 175 ? 8.767 -13.394 23.229 1.00 15.61 153 VAL A O 1
ATOM 2374 N N . HIS A 1 176 ? 10.531 -12.095 23.753 1.00 14.02 154 HIS A N 1
ATOM 2375 C CA . HIS A 1 176 ? 9.920 -11.580 24.961 1.00 13.16 154 HIS A CA 1
ATOM 2376 C C . HIS A 1 176 ? 9.697 -10.086 24.854 1.00 12.59 154 HIS A C 1
ATOM 2377 O O . HIS A 1 176 ? 10.508 -9.387 24.252 1.00 14.28 154 HIS A O 1
ATOM 2392 N N . GLY A 1 177 ? 8.606 -9.619 25.445 1.00 11.89 155 GLY A N 1
ATOM 2393 C CA . GLY A 1 177 ? 8.335 -8.196 25.502 1.00 10.42 155 GLY A CA 1
ATOM 2394 C C . GLY A 1 177 ? 7.574 -7.793 26.741 1.00 11.28 155 GLY A C 1
ATOM 2395 O O . GLY A 1 177 ? 7.034 -8.630 27.455 1.00 13.18 155 GLY A O 1
ATOM 2399 N N . ASP A 1 178 ? 7.514 -6.488 26.985 1.00 10.23 156 ASP A N 1
ATOM 2400 C CA . ASP A 1 178 ? 6.713 -5.934 28.073 1.00 11.29 156 ASP A CA 1
ATOM 2401 C C . ASP A 1 178 ? 5.348 -5.514 27.556 1.00 10.48 156 ASP A C 1
ATOM 2402 O O . ASP A 1 178 ? 5.227 -5.071 26.394 1.00 12.15 156 ASP A O 1
ATOM 2411 N N . ILE A 1 179 ? 4.334 -5.605 28.397 1.00 11.18 157 ILE A N 1
ATOM 2412 C CA . ILE A 1 179 ? 3.002 -5.131 28.079 1.00 12.46 157 ILE A CA 1
ATOM 2413 C C . ILE A 1 179 ? 2.805 -3.892 28.920 1.00 10.79 157 ILE A C 1
ATOM 2414 O O . ILE A 1 179 ? 2.867 -3.954 30.124 1.00 11.75 157 ILE A O 1
ATOM 2430 N N . ALA A 1 180 ? 2.552 -2.766 28.273 1.00 11.87 158 ALA A N 1
ATOM 2431 C CA . ALA A 1 180 ? 2.456 -1.496 28.981 1.00 12.46 158 ALA A CA 1
ATOM 2432 C C . ALA A 1 180 ? 1.445 -0.547 28.347 1.00 12.67 158 ALA A C 1
ATOM 2433 O O . ALA A 1 180 ? 1.204 -0.598 27.158 1.00 13.13 158 ALA A O 1
ATOM 2440 N N . TRP A 1 181 ? 0.886 0.308 29.195 1.00 12.43 159 TRP A N 1
ATOM 2441 C CA . TRP A 1 181 ? -0.094 1.321 28.805 1.00 12.08 159 TRP A CA 1
ATOM 2442 C C . TRP A 1 181 ? 0.516 2.702 28.856 1.00 11.63 159 TRP A C 1
ATOM 2443 O O . TRP A 1 181 ? 1.075 3.093 29.894 1.00 13.04 159 TRP A O 1
ATOM 2464 N N . GLY A 1 182 ? 0.391 3.435 27.744 1.00 11.51 160 GLY A N 1
ATOM 2465 C CA . GLY A 1 182 ? 0.788 4.830 27.677 1.00 12.75 160 GLY A CA 1
ATOM 2466 C C . GLY A 1 182 ? -0.274 5.705 27.055 1.00 13.70 160 GLY A C 1
ATOM 2467 O O . GLY A 1 182 ? 0.049 6.790 26.565 1.00 13.69 160 GLY A O 1
ATOM 2471 N N . GLY A 1 183 ? -1.521 5.262 27.083 1.00 13.39 161 GLY A N 1
ATOM 2472 C CA . GLY A 1 183 ? -2.610 5.895 26.340 1.00 14.28 161 GLY A CA 1
ATOM 2473 C C . GLY A 1 183 ? -3.128 4.978 25.248 1.00 17.80 161 GLY A C 1
ATOM 2474 O O . GLY A 1 183 ? -4.191 5.194 24.667 1.00 19.62 161 GLY A O 1
ATOM 2478 N N . ASN A 1 184 ? -2.321 3.962 24.958 1.00 17.05 162 ASN A N 1
ATOM 2479 C CA . ASN A 1 184 ? -2.700 2.804 24.175 1.00 15.20 162 ASN A CA 1
ATOM 2480 C C . ASN A 1 184 ? -1.945 1.633 24.791 1.00 14.13 162 ASN A C 1
ATOM 2481 O O . ASN A 1 184 ? -0.975 1.831 25.533 1.00 13.21 162 ASN A O 1
ATOM 2492 N N . TRP A 1 185 ? -2.361 0.418 24.456 1.00 14.42 163 TRP A N 1
ATOM 2493 C CA . TRP A 1 185 ? -1.658 -0.799 24.871 1.00 13.55 163 TRP A CA 1
ATOM 2494 C C . TRP A 1 185 ? -0.573 -1.154 23.863 1.00 13.46 163 TRP A C 1
ATOM 2495 O O . TRP A 1 185 ? -0.834 -1.255 22.653 1.00 15.25 163 TRP A O 1
ATOM 2516 N N . PHE A 1 186 ? 0.638 -1.323 24.375 1.00 11.60 164 PHE A N 1
ATOM 2517 C CA . PHE A 1 186 ? 1.826 -1.642 23.596 1.00 10.56 164 PHE A CA 1
ATOM 2518 C C . PHE A 1 186 ? 2.470 -2.927 24.085 1.00 11.64 164 PHE A C 1
ATOM 2519 O O . PHE A 1 186 ? 2.487 -3.231 25.288 1.00 12.27 164 PHE A O 1
ATOM 2536 N N . PHE A 1 187 ? 3.038 -3.648 23.126 1.00 11.81 165 PHE A N 1
ATOM 2537 C CA . PHE A 1 187 ? 3.988 -4.726 23.391 1.00 10.89 165 PHE A CA 1
ATOM 2538 C C . PHE A 1 187 ? 5.355 -4.203 22.979 1.00 10.63 165 PHE A C 1
ATOM 2539 O O . PHE A 1 187 ? 5.548 -3.809 21.833 1.00 12.70 165 PHE A O 1
ATOM 2556 N N . LEU A 1 188 ? 6.279 -4.125 23.929 1.00 10.67 166 LEU A N 1
ATOM 2557 C CA . LEU A 1 188 ? 7.594 -3.496 23.730 1.00 10.27 166 LEU A CA 1
ATOM 2558 C C . LEU A 1 188 ? 8.698 -4.541 23.727 1.00 10.68 166 LEU A C 1
ATOM 2559 O O . LEU A 1 188 ? 8.877 -5.261 24.743 1.00 11.26 166 LEU A O 1
ATOM 2575 N N . VAL A 1 189 ? 9.440 -4.645 22.634 1.00 10.82 167 VAL A N 1
ATOM 2576 C CA . VAL A 1 189 ? 10.414 -5.721 22.429 1.00 10.43 167 VAL A CA 1
ATOM 2577 C C . VAL A 1 189 ? 11.810 -5.147 22.162 1.00 14.00 167 VAL A C 1
ATOM 2578 O O . VAL A 1 189 ? 11.992 -4.323 21.248 1.00 13.49 167 VAL A O 1
ATOM 2591 N N . ALA A 1 190 ? 12.794 -5.557 22.961 1.00 14.03 168 ALA A N 1
ATOM 2592 C CA . ALA A 1 190 ? 14.203 -5.223 22.754 1.00 17.38 168 ALA A CA 1
ATOM 2593 C C . ALA A 1 190 ? 14.923 -6.168 21.802 1.00 24.01 168 ALA A C 1
ATOM 2594 O O . ALA A 1 190 ? 15.719 -5.751 20.968 1.00 34.95 168 ALA A O 1
ATOM 2601 N N . GLU A 1 191 ? 14.656 -7.454 21.955 1.00 16.45 169 GLU A N 1
ATOM 2602 C CA . GLU A 1 191 ? 15.426 -8.498 21.297 1.00 28.15 169 GLU A CA 1
ATOM 2603 C C . GLU A 1 191 ? 14.507 -9.180 20.321 1.00 31.31 169 GLU A C 1
ATOM 2604 O O . GLU A 1 191 ? 13.669 -9.990 20.698 1.00 34.47 169 GLU A O 1
ATOM 2616 N N . HIS A 1 192 ? 14.653 -8.800 19.061 1.00 28.08 170 HIS A N 1
ATOM 2617 C CA . HIS A 1 192 ? 13.780 -9.261 17.991 1.00 28.01 170 HIS A CA 1
ATOM 2618 C C . HIS A 1 192 ? 14.603 -9.681 16.763 1.00 26.51 170 HIS A C 1
ATOM 2619 O O . HIS A 1 192 ? 14.070 -10.316 15.861 1.00 25.45 170 HIS A O 1
ATOM 2634 N N . GLY A 1 193 ? 15.892 -9.329 16.724 1.00 27.02 171 GLY A N 1
ATOM 2635 C CA . GLY A 1 193 ? 16.777 -9.767 15.651 1.00 27.84 171 GLY A CA 1
ATOM 2636 C C . GLY A 1 193 ? 16.557 -9.046 14.327 1.00 28.33 171 GLY A C 1
ATOM 2637 O O . GLY A 1 193 ? 17.013 -9.488 13.269 1.00 30.35 171 GLY A O 1
ATOM 2641 N N . GLN A 1 194 ? 15.913 -7.890 14.392 1.00 23.94 172 GLN A N 1
ATOM 2642 C CA . GLN A 1 194 ? 15.482 -7.177 13.191 1.00 21.15 172 GLN A CA 1
ATOM 2643 C C . GLN A 1 194 ? 16.305 -5.926 13.086 1.00 21.18 172 GLN A C 1
ATOM 2644 O O . GLN A 1 194 ? 16.751 -5.366 14.096 1.00 22.74 172 GLN A O 1
ATOM 2658 N N . ARG A 1 195 ? 16.483 -5.472 11.856 1.00 20.85 173 ARG A N 1
ATOM 2659 C CA . ARG A 1 195 ? 17.212 -4.248 11.580 1.00 20.29 173 ARG A CA 1
ATOM 2660 C C . ARG A 1 195 ? 16.262 -3.042 11.596 1.00 18.69 173 ARG A C 1
ATOM 2661 O O . ARG A 1 195 ? 15.373 -2.915 10.751 1.00 20.45 173 ARG A O 1
ATOM 2682 N N . ILE A 1 196 ? 16.459 -2.162 12.572 1.00 19.08 174 ILE A N 1
ATOM 2683 C CA . ILE A 1 196 ? 15.595 -0.996 12.755 1.00 17.95 174 ILE A CA 1
ATOM 2684 C C . ILE A 1 196 ? 16.114 0.191 11.934 1.00 20.06 174 ILE A C 1
ATOM 2685 O O . ILE A 1 196 ? 16.776 1.111 12.439 1.00 20.08 174 ILE A O 1
ATOM 2701 N N . GLU A 1 197 ? 15.808 0.137 10.645 1.00 18.79 175 GLU A N 1
ATOM 2702 C CA . GLU A 1 197 ? 16.221 1.140 9.675 1.00 20.28 175 GLU A CA 1
ATOM 2703 C C . GLU A 1 197 ? 15.075 1.355 8.692 1.00 19.16 175 GLU A C 1
ATOM 2704 O O . GLU A 1 197 ? 14.347 0.419 8.382 1.00 18.75 175 GLU A O 1
ATOM 2716 N N . LEU A 1 198 ? 14.927 2.575 8.187 1.00 18.42 176 LEU A N 1
ATOM 2717 C CA . LEU A 1 198 ? 13.777 2.926 7.373 1.00 18.91 176 LEU A CA 1
ATOM 2718 C C . LEU A 1 198 ? 13.687 2.101 6.088 1.00 17.29 176 LEU A C 1
ATOM 2719 O O . LEU A 1 198 ? 12.581 1.769 5.644 1.00 19.01 176 LEU A O 1
ATOM 2735 N N . ASP A 1 199 ? 14.826 1.761 5.492 1.00 21.02 177 ASP A N 1
ATOM 2736 C CA . ASP A 1 199 ? 14.794 0.974 4.253 1.00 20.15 177 ASP A CA 1
ATOM 2737 C C . ASP A 1 199 ? 14.372 -0.481 4.480 1.00 21.29 177 ASP A C 1
ATOM 2738 O O . ASP A 1 199 ? 14.177 -1.226 3.514 1.00 24.54 177 ASP A O 1
ATOM 2747 N N . ASN A 1 200 ? 14.211 -0.878 5.746 1.00 19.01 178 ASN A N 1
ATOM 2748 C CA . ASN A 1 200 ? 13.754 -2.213 6.101 1.00 17.55 178 ASN A CA 1
ATOM 2749 C C . ASN A 1 200 ? 12.313 -2.201 6.597 1.00 16.92 178 ASN A C 1
ATOM 2750 O O . ASN A 1 200 ? 11.835 -3.172 7.169 1.00 17.99 178 ASN A O 1
ATOM 2761 N N . ARG A 1 201 ? 11.611 -1.097 6.380 1.00 17.62 179 ARG A N 1
ATOM 2762 C CA . ARG A 1 201 ? 10.278 -0.941 6.945 1.00 17.87 179 ARG A CA 1
ATOM 2763 C C . ARG A 1 201 ? 9.268 -1.995 6.502 1.00 17.60 179 ARG A C 1
ATOM 2764 O O . ARG A 1 201 ? 8.357 -2.324 7.258 1.00 18.45 179 ARG A O 1
ATOM 2785 N N . GLU A 1 202 ? 9.372 -2.497 5.271 1.00 19.32 180 GLU A N 1
ATOM 2786 C CA . GLU A 1 202 ? 8.423 -3.511 4.830 1.00 19.31 180 GLU A CA 1
ATOM 2787 C C . GLU A 1 202 ? 8.598 -4.796 5.638 1.00 19.84 180 GLU A C 1
ATOM 2788 O O . GLU A 1 202 ? 7.623 -5.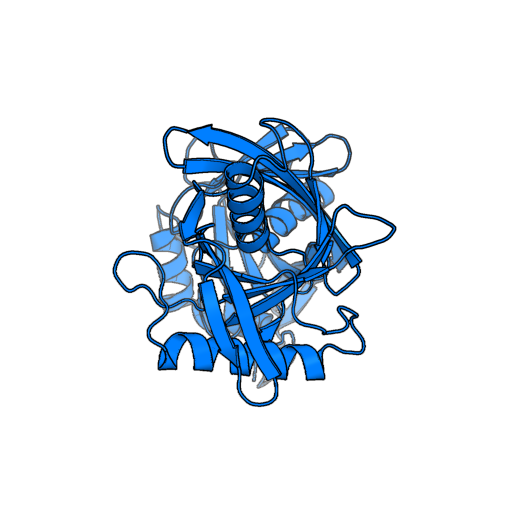365 6.107 1.00 18.29 180 GLU A O 1
ATOM 2800 N N . VAL A 1 203 ? 9.838 -5.227 5.829 1.00 18.28 181 VAL A N 1
ATOM 2801 C CA . VAL A 1 203 ? 10.124 -6.405 6.640 1.00 18.16 181 VAL A CA 1
ATOM 2802 C C . VAL A 1 203 ? 9.649 -6.182 8.081 1.00 19.04 181 VAL A C 1
ATOM 2803 O O . VAL A 1 203 ? 9.031 -7.054 8.696 1.00 19.09 181 VAL A O 1
ATOM 2816 N N . LEU A 1 204 ? 9.912 -4.999 8.613 1.00 15.66 182 LEU A N 1
ATOM 2817 C CA . LEU A 1 204 ? 9.499 -4.698 9.983 1.00 13.51 182 LEU A CA 1
ATOM 2818 C C . LEU A 1 204 ? 7.982 -4.681 10.119 1.00 15.41 182 LEU A C 1
ATOM 2819 O O . LEU A 1 204 ? 7.437 -5.109 11.141 1.00 15.44 182 LEU A O 1
ATOM 2835 N N . THR A 1 205 ? 7.302 -4.169 9.098 1.00 16.08 183 THR A N 1
ATOM 2836 C CA . THR A 1 205 ? 5.852 -4.141 9.086 1.00 16.19 183 THR A CA 1
ATOM 2837 C C . THR A 1 205 ? 5.317 -5.568 9.138 1.00 18.50 183 THR A C 1
ATOM 2838 O O . THR A 1 205 ? 4.420 -5.871 9.914 1.00 19.04 183 THR A O 1
ATOM 2849 N N . GLU A 1 206 ? 5.860 -6.466 8.324 1.00 18.20 184 GLU A N 1
ATOM 2850 C CA . GLU A 1 206 ? 5.359 -7.840 8.327 1.00 15.96 184 GLU A CA 1
ATOM 2851 C C . GLU A 1 206 ? 5.646 -8.559 9.640 1.00 16.80 184 GLU A C 1
ATOM 2852 O O . GLU A 1 206 ? 4.820 -9.341 10.110 1.00 18.06 184 GLU A O 1
ATOM 2864 N N . TYR A 1 207 ? 6.811 -8.292 10.220 1.00 16.05 185 TYR A N 1
ATOM 2865 C CA . TYR A 1 207 ? 7.197 -8.893 11.484 1.00 15.99 185 TYR A CA 1
ATOM 2866 C C . TYR A 1 207 ? 6.285 -8.448 12.625 1.00 15.15 185 TYR A C 1
ATOM 2867 O O . TYR A 1 207 ? 5.768 -9.284 13.375 1.00 15.29 185 TYR A O 1
ATOM 2885 N N . THR A 1 208 ? 6.072 -7.138 12.735 1.00 14.05 186 THR A N 1
ATOM 2886 C CA . THR A 1 208 ? 5.249 -6.607 13.803 1.00 13.56 186 THR A CA 1
ATOM 2887 C C . THR A 1 208 ? 3.780 -6.947 13.637 1.00 14.60 186 THR A C 1
ATOM 2888 O O . THR A 1 208 ? 3.093 -7.173 14.633 1.00 15.38 186 THR A O 1
ATOM 2899 N N . TRP A 1 209 ? 3.290 -7.011 12.398 1.00 15.91 187 TRP A N 1
ATOM 2900 C CA . TRP A 1 209 ? 1.919 -7.421 12.185 1.00 16.19 187 TRP A CA 1
ATOM 2901 C C . TRP A 1 209 ? 1.739 -8.892 12.558 1.00 18.07 187 TRP A C 1
ATOM 2902 O O . TRP A 1 209 ? 0.760 -9.241 13.211 1.00 18.47 187 TRP A O 1
ATOM 2923 N N . ALA A 1 210 ? 2.700 -9.747 12.198 1.00 18.50 188 ALA A N 1
ATOM 2924 C CA . ALA A 1 210 ? 2.676 -11.138 12.632 1.00 16.66 188 ALA A CA 1
ATOM 2925 C C . ALA A 1 210 ? 2.747 -11.225 14.162 1.00 16.28 188 ALA A C 1
ATOM 2926 O O . ALA A 1 210 ? 2.076 -12.046 14.767 1.00 17.69 188 ALA A O 1
ATOM 2933 N N . MET A 1 211 ? 3.548 -10.366 14.784 1.00 14.35 189 MET A N 1
ATOM 2934 C CA . MET A 1 211 ? 3.627 -10.368 16.230 1.00 14.57 189 MET A CA 1
ATOM 2935 C C . MET A 1 211 ? 2.276 -9.991 16.861 1.00 13.80 189 MET A C 1
ATOM 2936 O O . MET A 1 211 ? 1.863 -10.609 17.853 1.00 14.66 189 MET A O 1
ATOM 2950 N N . LEU A 1 212 ? 1.608 -8.964 16.336 1.00 14.13 190 LEU A N 1
ATOM 2951 C CA . LEU A 1 212 ? 0.292 -8.582 16.849 1.00 14.37 190 LEU A CA 1
ATOM 2952 C C . LEU A 1 212 ? -0.703 -9.734 16.770 1.00 15.46 190 LEU A C 1
ATOM 2953 O O . LEU A 1 212 ? -1.458 -9.974 17.708 1.00 16.27 190 LEU A O 1
ATOM 2969 N N . LYS A 1 213 ? -0.702 -10.458 15.656 1.00 15.97 191 LYS A N 1
ATOM 2970 C CA . LYS A 1 213 ? -1.586 -11.601 15.495 1.00 16.53 191 LYS A CA 1
ATOM 2971 C C . LYS A 1 213 ? -1.244 -12.740 16.457 1.00 16.03 191 LYS A C 1
ATOM 2972 O O . LYS A 1 213 ? -2.142 -13.412 16.963 1.00 17.25 191 LYS A O 1
ATOM 2991 N N . ALA A 1 214 ? 0.047 -12.972 16.689 1.00 15.61 192 ALA A N 1
ATOM 2992 C CA . ALA A 1 214 ? 0.503 -14.013 17.599 1.00 14.23 192 ALA A CA 1
ATOM 2993 C C . ALA A 1 214 ? 0.128 -13.694 19.050 1.00 13.04 192 ALA A C 1
ATOM 2994 O O . ALA A 1 214 ? -0.257 -14.586 19.808 1.00 14.59 192 ALA A O 1
ATOM 3001 N N . LEU A 1 215 ? 0.257 -12.434 19.440 1.00 13.65 193 LEU A N 1
ATOM 3002 C CA . LEU A 1 215 ? -0.184 -12.015 20.764 1.00 12.49 193 LEU A CA 1
ATOM 3003 C C . LEU A 1 215 ? -1.663 -12.353 20.955 1.00 14.22 193 LEU A C 1
ATOM 3004 O O . LEU A 1 215 ? -2.063 -12.963 21.942 1.00 14.09 193 LEU A O 1
ATOM 3020 N N . GLU A 1 216 ? -2.473 -12.006 19.964 1.00 15.23 194 GLU A N 1
ATOM 3021 C CA . GLU A 1 216 ? -3.903 -12.282 20.029 1.00 15.50 194 GLU A CA 1
ATOM 3022 C C . GLU A 1 216 ? -4.167 -13.781 20.120 1.00 17.05 194 GLU A C 1
ATOM 3023 O O . GLU A 1 216 ? -4.926 -14.245 20.969 1.00 16.84 194 GLU A O 1
ATOM 3035 N N . ALA A 1 217 ? -3.515 -14.545 19.252 1.00 15.74 195 ALA A N 1
ATOM 3036 C CA . ALA A 1 217 ? -3.730 -15.993 19.200 1.00 16.07 195 ALA A CA 1
ATOM 3037 C C . ALA A 1 217 ? -3.340 -16.675 20.487 1.00 18.53 195 ALA A C 1
ATOM 3038 O O . ALA A 1 217 ? -3.951 -17.663 20.893 1.00 17.71 195 ALA A O 1
ATOM 3045 N N . GLN A 1 218 ? -2.310 -16.149 21.133 1.00 15.97 196 GLN A N 1
ATOM 3046 C CA . GLN A 1 218 ? -1.783 -16.744 22.344 1.00 15.18 196 GLN A CA 1
ATOM 3047 C C . GLN A 1 218 ? -2.408 -16.144 23.610 1.00 16.52 196 GLN A C 1
ATOM 3048 O O . GLN A 1 218 ? -1.983 -16.443 24.716 1.00 18.11 196 GLN A O 1
ATOM 3062 N N . GLY A 1 219 ? -3.434 -15.316 23.435 1.00 15.84 197 GLY A N 1
ATOM 3063 C CA . GLY A 1 219 ? -4.192 -14.765 24.554 1.00 17.00 197 GLY A CA 1
ATOM 3064 C C . GLY A 1 219 ? -3.441 -13.780 25.431 1.00 16.10 197 GLY A C 1
ATOM 3065 O O . GLY A 1 219 ? -3.698 -13.661 26.637 1.00 17.66 197 GLY A O 1
ATOM 3069 N N . ILE A 1 220 ? -2.507 -13.064 24.826 1.00 15.29 198 ILE A N 1
ATOM 3070 C CA . ILE A 1 220 ? -1.715 -12.065 25.516 1.00 13.19 198 ILE A CA 1
ATOM 3071 C C . ILE A 1 220 ? -2.345 -10.693 25.322 1.00 14.33 198 ILE A C 1
ATOM 3072 O O . ILE A 1 220 ? -2.391 -10.187 24.209 1.00 16.10 198 ILE A O 1
ATOM 3088 N N . THR A 1 221 ? -2.834 -10.125 26.427 1.00 14.83 199 THR A N 1
ATOM 3089 C CA . THR A 1 221 ? -3.596 -8.883 26.400 1.00 14.33 199 THR A CA 1
ATOM 3090 C C . THR A 1 221 ? -3.072 -7.894 27.435 1.00 15.01 199 THR A C 1
ATOM 3091 O O . THR A 1 221 ? -2.193 -8.213 28.240 1.00 16.07 199 THR A O 1
ATOM 3102 N N . GLY A 1 222 ? -3.596 -6.674 27.374 1.00 15.80 200 GLY A N 1
ATOM 3103 C CA . GLY A 1 222 ? -3.440 -5.724 28.454 1.00 17.55 200 GLY A CA 1
ATOM 3104 C C . GLY A 1 222 ? -4.346 -6.074 29.627 1.00 18.49 200 GLY A C 1
ATOM 3105 O O . GLY A 1 222 ? -4.965 -7.148 29.669 1.00 18.63 200 GLY A O 1
ATOM 3109 N N . GLU A 1 223 ? -4.440 -5.161 30.586 1.00 17.11 201 GLU A N 1
ATOM 3110 C CA . GLU A 1 223 ? -5.271 -5.390 31.756 1.00 17.52 201 GLU A CA 1
ATOM 3111 C C . GLU A 1 223 ? -6.727 -5.553 31.339 1.00 18.56 201 GLU A C 1
ATOM 3112 O O . GLU A 1 223 ? -7.188 -4.976 30.352 1.00 20.52 201 GLU A O 1
ATOM 3124 N N . ASN A 1 224 ? -7.439 -6.399 32.082 1.00 22.61 202 ASN A N 1
ATOM 3125 C CA . ASN A 1 224 ? -8.850 -6.673 31.838 1.00 25.17 202 ASN A CA 1
ATOM 3126 C C . ASN A 1 224 ? -9.157 -7.071 30.393 1.00 21.99 202 ASN A C 1
ATOM 3127 O O . ASN A 1 224 ? -10.211 -6.749 29.843 1.00 25.43 202 ASN A O 1
ATOM 3138 N N . GLY A 1 225 ? -8.217 -7.787 29.785 1.00 22.65 203 GLY A N 1
ATOM 3139 C CA . GLY A 1 225 ? -8.431 -8.382 28.482 1.00 20.00 203 GLY A CA 1
ATOM 3140 C C . GLY A 1 225 ? -8.294 -7.452 27.285 1.00 20.81 203 GLY A C 1
ATOM 3141 O O . GLY A 1 225 ? -8.598 -7.829 26.153 1.00 22.64 203 GLY A O 1
ATOM 3145 N N . ALA A 1 226 ? -7.829 -6.236 27.522 1.00 21.07 204 ALA A N 1
ATOM 3146 C CA . ALA A 1 226 ? -7.748 -5.250 26.455 1.00 20.29 204 ALA A CA 1
ATOM 3147 C C . ALA A 1 226 ? -6.776 -5.714 25.379 1.00 17.97 204 ALA A C 1
ATOM 3148 O O . ALA A 1 226 ? -5.651 -6.110 25.688 1.00 19.89 204 ALA A O 1
ATOM 3155 N N . PRO A 1 227 ? -7.191 -5.644 24.113 1.00 19.01 205 PRO A N 1
ATOM 3156 C CA . PRO A 1 227 ? -6.302 -6.060 23.028 1.00 18.92 205 PRO A CA 1
ATOM 3157 C C . PRO A 1 227 ? -5.072 -5.192 22.956 1.00 17.01 205 PRO A C 1
ATOM 3158 O O . PRO A 1 227 ? -5.170 -3.979 23.113 1.00 17.59 205 PRO A O 1
ATOM 3169 N N . ILE A 1 228 ? -3.924 -5.806 22.730 1.00 15.51 206 ILE A N 1
ATOM 3170 C CA . ILE A 1 228 ? -2.717 -5.073 22.431 1.00 15.83 206 ILE A CA 1
ATOM 3171 C C . ILE A 1 228 ? -2.720 -4.772 20.938 1.00 15.65 206 ILE A C 1
ATOM 3172 O O . ILE A 1 228 ? -2.622 -5.676 20.106 1.00 18.01 206 ILE A O 1
ATOM 3188 N N . ASP A 1 229 ? -2.868 -3.506 20.580 1.00 14.91 207 ASP A N 1
ATOM 3189 C CA . ASP A 1 229 ? -2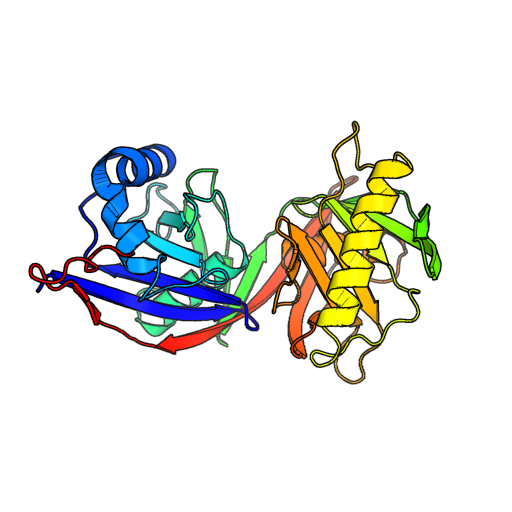.988 -3.126 19.177 1.00 15.25 207 ASP A CA 1
ATOM 3190 C C . ASP A 1 229 ? -1.818 -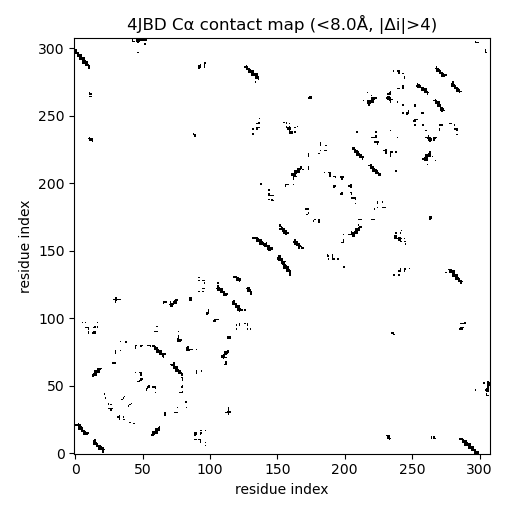2.307 18.629 1.00 14.96 207 ASP A C 1
ATOM 3191 O O . ASP A 1 229 ? -1.866 -1.859 17.490 1.00 15.91 207 ASP A O 1
ATOM 3200 N N . HIS A 1 230 ? -0.761 -2.153 19.417 1.00 13.26 208 HIS A N 1
ATOM 3201 C CA . HIS A 1 230 ? 0.476 -1.558 18.956 1.00 12.42 208 HIS A CA 1
ATOM 3202 C C . HIS A 1 230 ? 1.644 -2.411 19.385 1.00 11.29 208 HIS A C 1
ATOM 3203 O O . HIS A 1 230 ? 1.633 -2.972 20.492 1.00 12.56 208 HIS A O 1
ATOM 3218 N N . VAL A 1 231 ? 2.672 -2.470 18.542 1.00 11.94 209 VAL A N 1
ATOM 3219 C CA . VAL A 1 231 ? 3.948 -3.082 18.879 1.00 11.90 209 VAL A CA 1
ATOM 3220 C C . VAL A 1 231 ? 5.038 -2.058 18.686 1.00 14.11 209 VAL A C 1
ATOM 3221 O O . VAL A 1 231 ? 5.003 -1.293 17.719 1.00 13.59 209 VAL A O 1
ATOM 3234 N N . GLU A 1 232 ? 5.994 -2.021 19.598 1.00 12.37 210 GLU A N 1
ATOM 3235 C CA . GLU A 1 232 ? 7.174 -1.182 19.433 1.00 12.38 210 GLU A CA 1
ATOM 3236 C C . GLU A 1 232 ? 8.401 -2.043 19.571 1.00 11.54 210 GLU A C 1
ATOM 3237 O O . GLU A 1 232 ? 8.546 -2.756 20.579 1.00 13.08 210 GLU A O 1
ATOM 3249 N N . LEU A 1 233 ? 9.290 -1.973 18.596 1.00 12.02 211 LEU A N 1
ATOM 3250 C CA . LEU A 1 233 ? 10.590 -2.620 18.637 1.00 12.18 211 LEU A CA 1
ATOM 3251 C C . LEU A 1 233 ? 11.641 -1.580 18.976 1.00 12.22 211 LEU A C 1
ATOM 3252 O O . LEU A 1 233 ? 11.538 -0.448 18.513 1.00 12.35 211 LEU A O 1
ATOM 3268 N N . PHE A 1 234 ? 12.644 -1.950 19.762 1.00 12.43 212 PHE A N 1
ATOM 3269 C CA . PHE A 1 234 ? 13.706 -1.062 20.196 1.00 13.14 212 PHE A CA 1
ATOM 3270 C C . PHE A 1 234 ? 15.070 -1.611 19.851 1.00 15.33 212 PHE A C 1
ATOM 3271 O O . PHE A 1 234 ? 15.276 -2.822 19.883 1.00 17.67 212 PHE A O 1
ATOM 3288 N N . ALA A 1 235 ? 16.013 -0.734 19.559 1.00 14.59 213 ALA A N 1
ATOM 3289 C CA . ALA A 1 235 ? 17.381 -1.098 19.268 1.00 14.77 213 ALA A CA 1
ATOM 3290 C C . ALA A 1 235 ? 18.311 0.015 19.721 1.00 14.25 213 ALA A C 1
ATOM 3291 O O . ALA A 1 235 ? 17.900 1.161 19.880 1.00 14.17 213 ALA A O 1
ATOM 3298 N N . ASP A 1 236 ? 19.578 -0.321 19.916 1.00 17.90 214 ASP A N 1
ATOM 3299 C CA . ASP A 1 236 ? 20.588 0.678 20.219 1.00 20.11 214 ASP A CA 1
ATOM 3300 C C . ASP A 1 236 ? 20.716 1.651 19.064 1.00 18.15 214 ASP A C 1
ATOM 3301 O O . ASP A 1 236 ? 20.433 1.318 17.914 1.00 19.75 214 ASP A O 1
ATOM 3310 N N . ASP A 1 237 ? 21.173 2.858 19.379 1.00 17.45 215 ASP A N 1
ATOM 3311 C CA . ASP A 1 237 ? 21.358 3.906 18.385 1.00 18.06 215 ASP A CA 1
ATOM 3312 C C . ASP A 1 237 ? 22.614 4.685 18.764 1.00 18.22 215 ASP A C 1
ATOM 3313 O O . ASP A 1 237 ? 22.826 4.967 19.933 1.00 19.21 215 ASP A O 1
ATOM 3322 N N . PRO A 1 238 ? 23.443 5.044 17.775 1.00 17.75 216 PRO A N 1
ATOM 3323 C CA . PRO A 1 238 ? 24.662 5.765 18.156 1.00 22.11 216 PRO A CA 1
ATOM 3324 C C . PRO A 1 238 ? 24.401 7.194 18.598 1.00 19.76 216 PRO A C 1
ATOM 3325 O O . PRO A 1 238 ? 25.290 7.796 19.195 1.00 23.56 216 PRO A O 1
ATOM 3336 N N . ASN A 1 239 ? 23.214 7.730 18.314 1.00 17.11 217 ASN A N 1
ATOM 3337 C CA . ASN A 1 239 ? 22.930 9.137 18.564 1.00 18.85 217 ASN A CA 1
ATOM 3338 C C . ASN A 1 239 ? 21.732 9.378 19.486 1.00 19.31 217 ASN A C 1
ATOM 3339 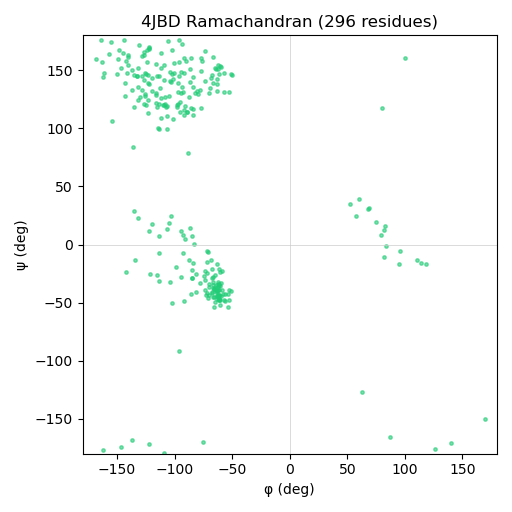O O . ASN A 1 239 ? 21.238 10.499 19.585 1.00 21.01 217 ASN A O 1
ATOM 3350 N N . ALA A 1 240 ? 21.245 8.327 20.133 1.00 16.51 218 ALA A N 1
ATOM 3351 C CA . ALA A 1 240 ? 20.128 8.436 21.063 1.00 15.62 218 ALA A CA 1
ATOM 3352 C C . ALA A 1 240 ? 20.216 7.286 22.052 1.00 14.50 218 ALA A C 1
ATOM 3353 O O . ALA A 1 240 ? 21.065 6.418 21.919 1.00 16.35 218 ALA A O 1
ATOM 3360 N N . ASP A 1 241 ? 19.345 7.291 23.050 1.00 13.80 219 ASP A N 1
ATOM 3361 C CA . ASP A 1 241 ? 19.315 6.195 24.005 1.00 13.72 219 ASP A CA 1
ATOM 3362 C C . ASP A 1 241 ? 18.739 4.925 23.387 1.00 14.80 219 ASP A C 1
ATOM 3363 O O . ASP A 1 241 ? 19.040 3.826 23.825 1.00 14.93 219 ASP A O 1
ATOM 3372 N N . SER A 1 242 ? 17.922 5.080 22.353 1.00 12.91 220 SER A N 1
ATOM 3373 C CA . SER A 1 242 ? 17.271 3.959 21.692 1.00 12.83 220 SER A CA 1
ATOM 3374 C C . SER A 1 242 ? 16.657 4.456 20.396 1.00 11.85 220 SER A C 1
ATOM 3375 O O . SER A 1 242 ? 16.440 5.661 20.241 1.00 11.82 220 SER A O 1
ATOM 3383 N N . ARG A 1 243 ? 16.388 3.546 19.465 1.00 12.73 221 ARG A N 1
ATOM 3384 C CA . ARG A 1 243 ? 15.621 3.823 18.257 1.00 11.16 221 ARG A CA 1
ATOM 3385 C C . ARG A 1 243 ? 14.484 2.820 18.175 1.00 11.90 221 ARG A C 1
ATOM 3386 O O . ARG A 1 243 ? 14.671 1.653 18.534 1.00 13.17 221 ARG A O 1
ATOM 3407 N N . ASN A 1 244 ? 13.310 3.231 17.728 1.00 11.29 222 ASN A N 1
ATOM 3408 C CA . ASN A 1 244 ? 12.174 2.346 17.660 1.00 11.03 222 ASN A CA 1
ATOM 3409 C C . ASN A 1 244 ? 11.549 2.227 16.284 1.00 12.98 222 ASN A C 1
ATOM 3410 O O . ASN A 1 244 ? 11.856 2.966 15.344 1.00 11.66 222 ASN A O 1
ATOM 3421 N N . PHE A 1 245 ? 10.695 1.214 16.191 1.00 11.91 223 PHE A N 1
ATOM 3422 C CA . PHE A 1 245 ? 9.753 1.013 15.100 1.00 11.01 223 PHE A CA 1
ATOM 3423 C C . PHE A 1 245 ? 8.416 0.761 15.754 1.00 11.62 223 PHE A C 1
ATOM 3424 O O . PHE A 1 245 ? 8.303 -0.107 16.624 1.00 11.81 223 PHE A O 1
ATOM 3441 N N . VAL A 1 246 ? 7.404 1.512 15.358 1.00 11.54 224 VAL A N 1
ATOM 3442 C CA . VAL A 1 246 ? 6.124 1.492 16.022 1.00 11.20 224 VAL A CA 1
ATOM 3443 C C . VAL A 1 246 ? 5.028 1.140 15.046 1.00 13.07 224 VAL A C 1
ATOM 3444 O O . VAL A 1 246 ? 4.753 1.898 14.117 1.00 13.27 224 VAL A O 1
ATOM 3457 N N . MET A 1 247 ? 4.436 -0.030 15.257 1.00 12.85 225 MET A N 1
ATOM 3458 C CA . MET A 1 247 ? 3.339 -0.510 14.443 1.00 12.97 225 MET A CA 1
ATOM 3459 C C . MET A 1 247 ? 2.015 -0.208 15.108 1.00 13.39 225 MET A C 1
ATOM 3460 O O . MET A 1 247 ? 1.822 -0.471 16.303 1.00 13.39 225 MET A O 1
ATOM 3474 N N . CYS A 1 248 ? 1.106 0.355 14.317 1.00 16.13 226 CYS A N 1
ATOM 3475 C CA . CYS A 1 248 ? -0.165 0.854 14.798 1.00 14.60 226 CYS A CA 1
ATOM 3476 C C . CYS A 1 248 ? -1.341 0.186 14.086 1.00 16.88 226 CYS A C 1
ATOM 3477 O O . CYS A 1 248 ? -1.166 -0.504 13.076 1.00 18.08 226 CYS A O 1
ATOM 3485 N N . PRO A 1 249 ? -2.556 0.399 14.598 1.00 18.08 227 PRO A N 1
ATOM 3486 C CA . PRO A 1 249 ? -3.736 -0.110 13.893 1.00 19.07 227 PRO A CA 1
ATOM 3487 C C . PRO A 1 249 ? -3.743 0.282 12.415 1.00 21.47 227 PRO A C 1
ATOM 3488 O O . PRO A 1 249 ? -3.268 1.363 12.047 1.00 21.93 227 PRO A O 1
ATOM 3499 N N . GLY A 1 250 ? -4.274 -0.599 11.579 1.00 22.94 228 GLY A N 1
ATOM 3500 C CA . GLY A 1 250 ? -4.338 -0.341 10.151 1.00 22.39 228 GLY A CA 1
ATOM 3501 C C . GLY A 1 250 ? -3.025 -0.650 9.459 1.00 21.11 228 GLY A C 1
ATOM 3502 O O . GLY A 1 250 ? -2.820 -0.273 8.308 1.00 21.33 228 GLY A O 1
ATOM 3506 N N . LYS A 1 251 ? -2.131 -1.325 10.170 1.00 17.12 229 LYS A N 1
ATOM 3507 C CA . LYS A 1 251 ? -0.836 -1.737 9.653 1.00 16.34 229 LYS A CA 1
ATOM 3508 C C . LYS A 1 251 ? -0.017 -0.520 9.216 1.00 18.06 229 LYS A C 1
ATOM 3509 O O . LYS A 1 251 ? 0.693 -0.555 8.203 1.00 21.30 229 LYS A O 1
ATOM 3528 N N . ALA A 1 252 ? -0.114 0.544 10.004 1.00 16.15 230 ALA A N 1
ATOM 3529 C CA . ALA A 1 252 ? 0.573 1.787 9.704 1.00 15.63 230 ALA A CA 1
ATOM 3530 C C . ALA A 1 252 ? 1.693 1.965 10.696 1.00 15.08 230 ALA A C 1
ATOM 3531 O O . ALA A 1 252 ? 1.543 1.647 11.864 1.00 19.22 230 ALA A O 1
ATOM 3538 N N . TYR A 1 253 ? 2.827 2.464 10.244 1.00 12.57 231 TYR A N 1
ATOM 3539 C CA . TYR A 1 253 ? 3.906 2.783 11.152 1.00 12.36 231 TYR A CA 1
ATOM 3540 C C . TYR A 1 253 ? 3.950 4.281 11.446 1.00 11.66 231 TYR A C 1
ATOM 3541 O O . TYR A 1 253 ? 3.613 5.127 10.614 1.00 13.07 231 TYR A O 1
ATOM 3559 N N . ASP A 1 254 ? 4.371 4.608 12.658 1.00 10.88 232 ASP A N 1
ATOM 3560 C CA . ASP A 1 254 ? 4.560 5.989 13.040 1.00 11.33 232 ASP A CA 1
ATOM 3561 C C . ASP A 1 254 ? 5.922 6.456 12.545 1.00 10.63 232 ASP A C 1
ATOM 3562 O O . ASP A 1 254 ? 6.937 5.807 12.756 1.00 13.39 232 ASP A O 1
ATOM 3571 N N . ARG A 1 255 ? 5.959 7.608 11.875 1.00 9.86 233 ARG A N 1
ATOM 3572 C CA . ARG A 1 255 ? 7.233 8.160 11.451 1.00 11.49 233 ARG A CA 1
ATOM 3573 C C . ARG A 1 255 ? 8.022 8.751 12.636 1.00 9.23 233 ARG A C 1
ATOM 3574 O O . ARG A 1 255 ? 9.252 8.874 12.573 1.00 10.56 233 ARG A O 1
ATOM 3595 N N . SER A 1 256 ? 7.299 9.097 13.693 1.00 11.02 234 SER A N 1
ATOM 3596 C CA . SER A 1 256 ? 7.881 9.706 14.890 1.00 12.17 234 SER A CA 1
ATOM 3597 C C . SER A 1 256 ? 8.122 8.607 15.915 1.00 10.65 234 SER A C 1
ATOM 3598 O O . SER A 1 256 ? 7.733 7.443 15.720 1.00 10.78 234 SER A O 1
ATOM 3606 N N . PRO A 1 257 ? 8.738 8.964 17.057 1.00 9.99 235 PRO A N 1
ATOM 3607 C CA . PRO A 1 257 ? 8.917 7.976 18.128 1.00 9.64 235 PRO A CA 1
ATOM 3608 C C . PRO A 1 257 ? 7.621 7.549 18.794 1.00 10.36 235 PRO A C 1
ATOM 3609 O O . PRO A 1 257 ? 7.666 6.575 19.557 1.00 11.55 235 PRO A O 1
ATOM 3620 N N . CYS A 1 258 ? 6.530 8.267 18.554 1.00 10.30 236 CYS A N 1
ATOM 3621 C CA . CYS A 1 258 ? 5.192 7.968 19.067 1.00 9.30 236 CYS A CA 1
ATOM 3622 C C . CYS A 1 258 ? 5.032 8.432 20.529 1.00 12.23 236 CYS A C 1
ATOM 3623 O O . CYS A 1 258 ? 5.720 7.949 21.430 1.00 11.48 236 CYS A O 1
ATOM 3631 N N . GLY A 1 259 ? 4.123 9.370 20.781 1.00 11.40 237 GLY A N 1
ATOM 3632 C CA . GLY A 1 259 ? 3.982 9.922 22.114 1.00 12.33 237 GLY A CA 1
ATOM 3633 C C . GLY A 1 259 ? 3.491 8.918 23.128 1.00 11.01 237 GLY A C 1
ATOM 3634 O O . GLY A 1 259 ? 4.099 8.745 24.190 1.00 10.47 237 GLY A O 1
ATOM 3638 N N . THR A 1 260 ? 2.376 8.275 22.825 1.00 11.78 238 THR A N 1
ATOM 3639 C CA . THR A 1 260 ? 1.868 7.245 23.726 1.00 11.41 238 THR A CA 1
ATOM 3640 C C . THR A 1 260 ? 2.833 6.067 23.814 1.00 10.48 238 THR A C 1
ATOM 3641 O O . THR A 1 260 ? 2.995 5.476 24.882 1.00 11.26 238 THR A O 1
ATOM 3652 N N . GLY A 1 261 ? 3.499 5.739 22.715 1.00 10.39 239 GLY A N 1
ATOM 3653 C CA . GLY A 1 261 ? 4.415 4.601 22.739 1.00 10.88 239 GLY A CA 1
ATOM 3654 C C . GLY A 1 261 ? 5.664 4.884 23.566 1.00 10.61 239 GLY A C 1
ATOM 3655 O O . GLY A 1 261 ? 6.196 4.027 24.262 1.00 10.61 239 GLY A O 1
ATOM 3659 N N . THR A 1 262 ? 6.144 6.122 23.493 1.00 10.82 240 THR A N 1
ATOM 3660 C CA . THR A 1 262 ? 7.293 6.540 24.280 1.00 10.09 240 THR A CA 1
ATOM 3661 C C . THR A 1 262 ? 6.922 6.707 25.750 1.00 10.54 240 THR A C 1
ATOM 3662 O O . THR A 1 262 ? 7.732 6.416 26.629 1.00 10.94 240 THR A O 1
ATOM 3673 N N . SER A 1 263 ? 5.674 7.082 26.027 1.00 10.89 241 SER A N 1
ATOM 3674 C CA . SER A 1 263 ? 5.175 7.104 27.400 1.00 10.20 241 SER A CA 1
ATOM 3675 C C . SER A 1 263 ? 5.172 5.684 27.978 1.00 10.47 241 SER A C 1
ATOM 3676 O O . SER A 1 263 ? 5.556 5.469 29.140 1.00 10.68 241 SER A O 1
ATOM 3684 N N . ALA A 1 264 ? 4.713 4.711 27.193 1.00 9.89 242 ALA A N 1
ATOM 3685 C CA . ALA A 1 264 ? 4.759 3.316 27.617 1.00 10.16 242 ALA A CA 1
ATOM 3686 C C . ALA A 1 264 ? 6.198 2.854 27.832 1.00 10.85 242 ALA A C 1
ATOM 3687 O O . ALA A 1 264 ? 6.484 2.103 28.783 1.00 9.94 242 ALA A O 1
ATOM 3694 N N . LYS A 1 265 ? 7.113 3.275 26.979 1.00 10.55 243 LYS A N 1
ATOM 3695 C CA . LYS A 1 265 ? 8.530 2.977 27.133 1.00 10.25 243 LYS A CA 1
ATOM 3696 C C . LYS A 1 265 ? 9.075 3.550 28.437 1.00 8.84 243 LYS A C 1
ATOM 3697 O O . LYS A 1 265 ? 9.766 2.867 29.185 1.00 11.10 243 LYS A O 1
ATOM 3716 N N . LEU A 1 266 ? 8.768 4.814 28.719 1.00 9.55 244 LEU A N 1
ATOM 3717 C CA . LEU A 1 266 ? 9.140 5.413 29.993 1.00 10.32 244 LEU A CA 1
ATOM 3718 C C . LEU A 1 266 ? 8.648 4.572 31.162 1.00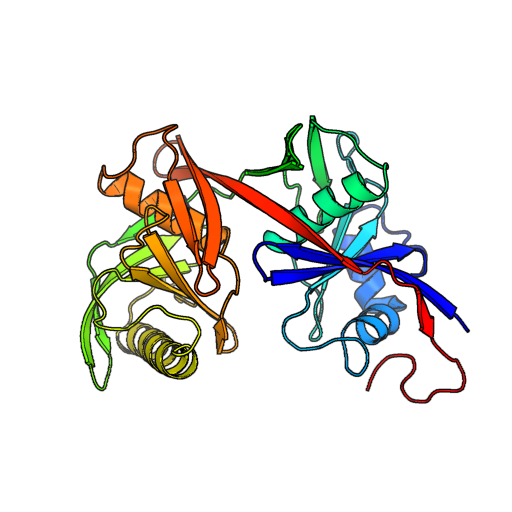 10.82 244 LEU A C 1
ATOM 3719 O O . LEU A 1 266 ? 9.354 4.419 32.153 1.00 10.36 244 LEU A O 1
ATOM 3735 N N . ALA A 1 267 ? 7.420 4.075 31.080 1.00 11.02 245 ALA A N 1
ATOM 3736 C CA . ALA A 1 267 ? 6.899 3.251 32.188 1.00 10.53 245 ALA A CA 1
ATOM 3737 C C . ALA A 1 267 ? 7.715 1.977 32.384 1.00 10.37 245 ALA A C 1
ATOM 3738 O O . ALA A 1 267 ? 7.942 1.558 33.524 1.00 11.73 245 ALA A O 1
ATOM 3745 N N . CYS A 1 268 ? 8.182 1.394 31.291 1.00 9.87 246 CYS A N 1
ATOM 3746 C CA . CYS A 1 268 ? 8.987 0.170 31.398 1.00 9.71 246 CYS A CA 1
ATOM 3747 C C . CYS A 1 268 ? 10.393 0.466 31.924 1.00 11.25 246 CYS A C 1
ATOM 3748 O O . CYS A 1 268 ? 10.912 -0.233 32.803 1.00 11.40 246 CYS A O 1
ATOM 3756 N N . LEU A 1 269 ? 10.980 1.579 31.472 1.00 11.35 247 LEU A N 1
ATOM 3757 C CA . LEU A 1 269 ? 12.289 2.002 31.956 1.00 13.43 247 LEU A CA 1
ATOM 3758 C C . LEU A 1 269 ? 12.232 2.307 33.455 1.00 12.92 247 LEU A C 1
ATOM 3759 O O . LEU A 1 269 ? 13.139 1.964 34.234 1.00 13.65 247 LEU A O 1
ATOM 3775 N N . ALA A 1 270 ? 11.145 2.939 33.871 1.00 11.25 248 ALA A N 1
ATOM 3776 C CA . ALA A 1 270 ? 10.930 3.258 35.267 1.00 12.30 248 ALA A CA 1
ATOM 3777 C C . ALA A 1 270 ? 10.821 1.985 36.064 1.00 12.75 248 ALA A C 1
ATOM 3778 O O . ALA A 1 270 ? 11.456 1.851 37.125 1.00 13.10 248 ALA A O 1
ATOM 3785 N N . ALA A 1 271 ? 10.032 1.046 35.579 1.00 11.74 249 ALA A N 1
ATOM 3786 C CA . ALA A 1 271 ? 9.794 -0.199 36.303 1.00 12.89 249 ALA A CA 1
ATOM 3787 C C . ALA A 1 271 ? 11.045 -1.064 36.388 1.00 13.97 249 ALA A C 1
ATOM 3788 O O . ALA A 1 271 ? 11.202 -1.804 37.344 1.00 15.90 249 ALA A O 1
ATOM 3795 N N . ASP A 1 272 ? 11.939 -0.978 35.424 1.00 13.20 250 ASP A N 1
ATOM 3796 C CA . ASP A 1 272 ? 13.198 -1.729 35.468 1.00 14.60 250 ASP A CA 1
ATOM 3797 C C . ASP A 1 272 ? 14.277 -1.023 36.286 1.00 17.09 250 ASP A C 1
ATOM 3798 O O . ASP A 1 272 ? 15.284 -1.644 36.625 1.00 19.24 250 ASP A O 1
ATOM 3807 N N . GLY A 1 273 ? 14.102 0.265 36.573 1.00 14.56 251 GLY A N 1
ATOM 3808 C CA . GLY A 1 273 ? 15.125 1.051 37.243 1.00 17.70 251 GLY A CA 1
ATOM 3809 C C . GLY A 1 273 ? 16.191 1.593 36.303 1.00 18.80 251 GLY A C 1
ATOM 3810 O O . GLY A 1 273 ? 17.253 2.030 36.737 1.00 22.50 251 GLY A O 1
ATOM 3814 N N . THR A 1 274 ? 15.908 1.590 35.008 1.00 14.75 252 THR A N 1
ATOM 3815 C CA . THR A 1 274 ? 16.852 2.026 33.991 1.00 14.82 252 THR A CA 1
ATOM 3816 C C . THR A 1 274 ? 16.926 3.557 33.929 1.00 15.24 252 THR A C 1
ATOM 3817 O O . THR A 1 274 ? 17.970 4.118 33.630 1.00 18.61 252 THR A O 1
ATOM 3828 N N . LEU A 1 275 ? 15.797 4.212 34.198 1.00 14.09 253 LEU A N 1
ATOM 3829 C CA . LEU A 1 275 ? 15.677 5.649 34.103 1.00 14.27 253 LEU A CA 1
ATOM 3830 C C . LEU A 1 275 ? 15.094 6.138 35.418 1.00 13.53 253 LEU A C 1
ATOM 3831 O O . LEU A 1 275 ? 14.084 5.630 35.896 1.00 14.73 253 LEU A O 1
ATOM 3847 N N . ALA A 1 276 ? 15.720 7.171 35.954 1.00 14.21 254 ALA A N 1
ATOM 3848 C CA . ALA A 1 276 ? 15.296 7.783 37.212 1.00 15.54 254 ALA A CA 1
ATOM 3849 C C . ALA A 1 276 ? 14.293 8.902 36.959 1.00 13.70 254 ALA A C 1
ATOM 3850 O O . ALA A 1 276 ? 14.196 9.436 35.858 1.00 14.05 254 ALA A O 1
ATOM 3857 N N . GLU A 1 277 ? 13.521 9.210 37.990 1.00 13.42 255 GLU A N 1
ATOM 3858 C CA . GLU A 1 277 ? 12.586 10.320 37.979 1.00 12.64 255 GLU A CA 1
ATOM 3859 C C . GLU A 1 277 ? 13.310 11.590 37.576 1.00 15.31 255 GLU A C 1
ATOM 3860 O O . GLU A 1 277 ? 14.389 11.900 38.083 1.00 15.35 255 GLU A O 1
ATOM 3872 N N . GLY A 1 278 ? 12.728 12.311 36.636 1.00 13.84 256 GLY A N 1
ATOM 3873 C CA . GLY A 1 278 ? 13.291 13.568 36.187 1.00 13.50 256 GLY A CA 1
ATOM 3874 C C . GLY A 1 278 ? 14.414 13.501 35.166 1.00 16.72 256 GLY A C 1
ATOM 3875 O O . GLY A 1 278 ? 14.787 14.526 34.599 1.00 19.44 256 GLY A O 1
ATOM 3879 N N . GLN A 1 279 ? 14.941 12.311 34.917 1.00 15.31 257 GLN A N 1
ATOM 3880 C CA . GLN A 1 279 ? 16.063 12.111 34.003 1.00 16.13 257 GLN A CA 1
ATOM 3881 C C . GLN A 1 279 ? 15.586 12.014 32.561 1.00 14.82 257 GLN A C 1
ATOM 3882 O O . GLN A 1 279 ? 14.538 11.435 32.280 1.00 14.57 257 GLN A O 1
ATOM 3896 N N . THR A 1 280 ? 16.373 12.538 31.638 1.00 17.01 258 THR A N 1
ATOM 3897 C CA . THR A 1 280 ? 15.988 12.565 30.232 1.00 16.09 258 THR A CA 1
ATOM 3898 C C . THR A 1 280 ? 16.312 11.277 29.513 1.00 15.65 258 THR A C 1
ATOM 3899 O O . THR A 1 280 ? 17.399 10.742 29.655 1.00 17.13 258 THR A O 1
ATOM 3910 N N . TRP A 1 281 ? 15.357 10.804 28.722 1.00 13.27 259 TRP A N 1
ATOM 3911 C CA . TRP A 1 281 ? 15.542 9.672 27.818 1.00 12.42 259 TRP A CA 1
ATOM 3912 C C . TRP A 1 281 ? 15.368 10.211 26.406 1.00 12.72 259 TRP A C 1
ATOM 3913 O O . TRP A 1 281 ? 14.378 10.899 26.139 1.00 13.25 259 TRP A O 1
ATOM 3934 N N . VAL A 1 282 ? 16.298 9.904 25.508 1.00 12.03 260 VAL A N 1
ATOM 3935 C CA . VAL A 1 282 ? 16.217 10.361 24.126 1.00 11.12 260 VAL A CA 1
ATOM 3936 C C . VAL A 1 282 ? 15.843 9.197 23.235 1.00 11.45 260 VAL A C 1
ATOM 3937 O O . VAL A 1 282 ? 16.604 8.248 23.086 1.00 12.58 260 VAL A O 1
ATOM 3950 N N . GLN A 1 283 ? 14.622 9.242 22.708 1.00 11.35 261 GLN A N 1
ATOM 3951 C CA . GLN A 1 283 ? 14.092 8.172 21.878 1.00 10.41 261 GLN A CA 1
ATOM 3952 C C . GLN A 1 283 ? 14.048 8.593 20.423 1.00 10.43 261 GLN A C 1
ATOM 3953 O O . GLN A 1 283 ? 13.337 9.525 20.057 1.00 11.49 261 GLN A O 1
ATOM 3967 N N . ALA A 1 284 ? 14.775 7.876 19.574 1.00 11.70 262 ALA A N 1
ATOM 3968 C CA . ALA A 1 284 ? 14.721 8.065 18.143 1.00 12.18 262 ALA A CA 1
ATOM 3969 C C . ALA A 1 284 ? 13.673 7.144 17.522 1.00 11.38 262 ALA A C 1
ATOM 3970 O O . ALA A 1 284 ? 13.314 6.104 18.096 1.00 11.56 262 ALA A O 1
ATOM 3977 N N . SER A 1 285 ? 13.249 7.491 16.325 1.00 11.16 263 SER A N 1
ATOM 3978 C CA . SER A 1 285 ? 12.221 6.789 15.566 1.00 12.78 263 SER A CA 1
ATOM 3979 C C . SER A 1 285 ? 12.825 6.066 14.369 1.00 10.25 263 SER A C 1
ATOM 3980 O O . SER A 1 285 ? 14.026 6.164 14.098 1.00 12.74 263 SER A O 1
ATOM 3988 N N . ILE A 1 286 ? 11.965 5.413 13.607 1.00 11.69 264 ILE A N 1
ATOM 3989 C CA . ILE A 1 286 ? 12.411 4.697 12.430 1.00 14.15 264 ILE A CA 1
ATOM 3990 C C . ILE A 1 286 ? 12.982 5.667 11.382 1.00 13.35 264 ILE A C 1
ATOM 3991 O O . ILE A 1 286 ? 13.834 5.295 10.570 1.00 14.11 264 ILE A O 1
ATOM 4007 N N . THR A 1 287 ? 12.533 6.917 11.410 1.00 12.58 265 THR A N 1
ATOM 4008 C CA . THR A 1 287 ? 13.012 7.924 10.450 1.00 12.99 265 THR A CA 1
ATOM 4009 C C . THR A 1 287 ? 14.201 8.714 10.979 1.00 14.54 265 THR A C 1
ATOM 4010 O O . THR A 1 287 ? 14.799 9.510 10.232 1.00 14.53 265 THR A O 1
ATOM 4021 N N . GLY A 1 288 ? 14.545 8.516 12.248 1.00 13.52 266 GLY A N 1
ATOM 4022 C CA . GLY A 1 288 ? 15.650 9.220 12.860 1.00 13.90 266 GLY A CA 1
ATOM 4023 C C . GLY A 1 288 ? 15.245 10.469 13.626 1.00 13.95 266 GLY A C 1
ATOM 4024 O O . GLY A 1 288 ? 16.076 11.057 14.309 1.00 16.29 266 GLY A O 1
ATOM 4028 N N . SER A 1 289 ? 13.972 10.845 13.569 1.00 12.63 267 SER A N 1
ATOM 4029 C CA . SER A 1 289 ? 13.495 11.933 14.429 1.00 12.05 267 SER A CA 1
ATOM 4030 C C . SER A 1 289 ? 13.558 11.495 15.895 1.00 11.55 267 SER A C 1
ATOM 4031 O O . SER A 1 289 ? 13.622 10.306 16.190 1.00 12.42 267 SER A O 1
ATOM 4039 N N . GLN A 1 290 ? 13.536 12.443 16.824 1.00 11.94 268 GLN A N 1
ATOM 4040 C CA . GLN A 1 290 ? 13.711 12.164 18.239 1.00 13.70 268 GLN A CA 1
ATOM 4041 C C . GLN A 1 290 ? 12.707 12.911 19.088 1.00 11.73 268 GLN A C 1
ATOM 4042 O O . GLN A 1 290 ? 12.343 14.056 18.775 1.00 13.15 268 GLN A O 1
ATOM 4056 N N . PHE A 1 291 ? 12.285 12.281 20.179 1.00 11.64 269 PHE A N 1
ATOM 4057 C CA . PHE A 1 291 ? 11.580 12.918 21.297 1.00 11.77 269 PHE A CA 1
ATOM 4058 C C . PHE A 1 291 ? 12.473 12.792 22.532 1.00 13.05 269 PHE A C 1
ATOM 4059 O O . PHE A 1 291 ? 13.310 11.878 22.612 1.00 14.05 269 PHE A O 1
ATOM 4076 N N . HIS A 1 292 ? 12.297 13.700 23.494 1.00 12.25 270 HIS A N 1
ATOM 4077 C CA . HIS A 1 292 ? 12.819 13.543 24.852 1.00 13.06 270 HIS A CA 1
ATOM 4078 C C . HIS A 1 292 ? 11.688 13.141 25.750 1.00 13.09 270 HIS A C 1
ATOM 4079 O O . HIS A 1 292 ? 10.574 13.635 25.621 1.00 15.06 270 HIS A O 1
ATOM 4094 N N . GLY A 1 293 ? 11.960 12.222 26.664 1.00 12.07 271 GLY A N 1
ATOM 4095 C CA . GLY A 1 293 ? 10.964 11.853 27.637 1.00 11.95 271 GLY A CA 1
ATOM 4096 C C . GLY A 1 293 ? 11.486 11.912 29.059 1.00 11.89 271 GLY A C 1
ATOM 4097 O O . GLY A 1 293 ? 12.657 11.628 29.297 1.00 12.41 271 GLY A O 1
ATOM 4101 N N . ARG A 1 294 ? 10.621 12.300 29.989 1.00 11.57 272 ARG A N 1
ATOM 4102 C CA . ARG A 1 294 ? 10.915 12.306 31.414 1.00 11.76 272 ARG A CA 1
ATOM 4103 C C . ARG A 1 294 ? 9.663 11.878 32.146 1.00 11.18 272 ARG A C 1
ATOM 4104 O O . ARG A 1 294 ? 8.558 11.996 31.619 1.00 12.40 272 ARG A O 1
ATOM 4125 N N . TYR A 1 295 ? 9.814 11.379 33.369 1.00 11.26 273 TYR A N 1
ATOM 4126 C CA . TYR A 1 295 ? 8.652 11.038 34.178 1.00 10.81 273 TYR A CA 1
ATOM 4127 C C . TYR A 1 295 ? 8.833 11.400 35.640 1.00 10.88 273 TYR A C 1
ATOM 4128 O O . TYR A 1 295 ? 9.946 11.545 36.139 1.00 11.82 273 TYR A O 1
ATOM 4146 N N . GLU A 1 296 ? 7.700 11.473 36.323 1.00 11.80 274 GLU A N 1
ATOM 4147 C CA . GLU A 1 296 ? 7.635 11.515 37.767 1.00 10.39 274 GLU A CA 1
ATOM 4148 C C . GLU A 1 296 ? 6.692 10.412 38.252 1.00 12.23 274 GLU A C 1
ATOM 4149 O O . GLU A 1 296 ? 5.936 9.851 37.467 1.00 11.72 274 GLU A O 1
ATOM 4161 N N . ARG A 1 297 ? 6.734 10.104 39.538 1.00 13.49 275 ARG A N 1
ATOM 4162 C CA . ARG A 1 297 ? 5.944 8.995 40.072 1.00 14.98 275 ARG A CA 1
ATOM 4163 C C . ARG A 1 297 ? 4.594 9.426 40.605 1.00 19.00 275 ARG A C 1
ATOM 4164 O O . ARG A 1 297 ? 4.493 10.436 41.316 1.00 19.00 275 ARG A O 1
ATOM 4185 N N . ASP A 1 298 ? 3.554 8.677 40.270 1.00 18.40 276 ASP A N 1
ATOM 4186 C CA . ASP A 1 298 ? 2.249 8.891 40.875 1.00 20.61 276 ASP A CA 1
ATOM 4187 C C . ASP A 1 298 ? 1.590 7.550 41.261 1.00 18.00 276 ASP A C 1
ATOM 4188 O O . ASP A 1 298 ? 0.772 6.993 40.522 1.00 22.20 276 ASP A O 1
ATOM 4197 N N . GLY A 1 299 ? 1.975 7.080 42.430 1.00 27.20 277 GLY A N 1
ATOM 4198 C CA . GLY A 1 299 ? 1.517 5.801 42.930 1.00 24.82 277 GLY A CA 1
ATOM 4199 C C . GLY A 1 299 ? 1.985 4.691 42.025 1.00 17.85 277 GLY A C 1
ATOM 4200 O O . GLY A 1 299 ? 3.174 4.554 41.699 1.00 22.12 277 GLY A O 1
ATOM 4204 N N . GLU A 1 300 ? 1.032 3.884 41.597 1.00 18.24 278 GLU A N 1
ATOM 4205 C CA . GLU A 1 300 ? 1.326 2.769 40.720 1.00 18.35 278 GLU A CA 1
ATOM 4206 C C . GLU A 1 300 ? 1.326 3.181 39.239 1.00 17.82 278 GLU A C 1
ATOM 4207 O O . GLU A 1 300 ? 1.272 2.335 38.353 1.00 22.01 278 GLU A O 1
ATOM 4219 N N . ARG A 1 301 ? 1.366 4.479 38.974 1.00 15.57 279 ARG A N 1
ATOM 4220 C CA . ARG A 1 301 ? 1.511 4.982 37.617 1.00 16.20 279 ARG A CA 1
ATOM 4221 C C . ARG A 1 301 ? 2.690 5.945 37.606 1.00 14.25 279 ARG A C 1
ATOM 4222 O O . ARG A 1 301 ? 3.129 6.432 38.653 1.00 15.96 279 ARG A O 1
ATOM 4243 N N . ILE A 1 302 ? 3.188 6.233 36.414 1.00 13.88 280 ILE A N 1
ATOM 4244 C CA . ILE A 1 302 ? 4.089 7.364 36.207 1.00 13.30 280 ILE A CA 1
ATOM 4245 C C . ILE A 1 302 ? 3.357 8.448 35.434 1.00 12.46 280 ILE A C 1
ATOM 4246 O O . ILE A 1 302 ? 2.413 8.169 34.687 1.00 13.08 280 ILE A O 1
ATOM 4262 N N . ARG A 1 303 ? 3.812 9.694 35.625 1.00 11.34 281 ARG A N 1
ATOM 4263 C CA . ARG A 1 303 ? 3.394 10.860 34.853 1.00 11.86 281 ARG A CA 1
ATOM 4264 C C . ARG A 1 303 ? 4.489 11.131 33.857 1.00 9.90 281 ARG A C 1
ATOM 4265 O O . ARG A 1 303 ? 5.567 11.575 34.232 1.00 11.99 281 ARG A O 1
ATOM 4286 N N . PRO A 1 304 ? 4.234 10.840 32.560 1.00 11.46 282 PRO A N 1
ATOM 4287 C CA . PRO A 1 304 ? 5.215 11.063 31.506 1.00 10.20 282 PRO A CA 1
ATOM 4288 C C . PRO A 1 304 ? 5.081 12.430 30.861 1.00 10.27 282 PRO A C 1
ATOM 4289 O O . PRO A 1 304 ? 3.964 12.957 30.707 1.00 11.56 282 PRO A O 1
ATOM 4300 N N . PHE A 1 305 ? 6.228 12.953 30.451 1.00 10.07 283 PHE A N 1
ATOM 4301 C CA . PHE A 1 305 ? 6.326 14.223 29.746 1.00 10.28 283 PHE A CA 1
ATOM 4302 C C . PHE A 1 305 ? 7.112 13.971 28.470 1.00 11.88 283 PHE A C 1
ATOM 4303 O O . PHE A 1 305 ? 8.255 13.515 28.543 1.00 12.82 283 PHE A O 1
ATOM 4320 N N . ILE A 1 306 ? 6.514 14.256 27.320 1.00 10.38 284 ILE A N 1
ATOM 4321 C CA . ILE A 1 306 ? 7.133 14.043 26.019 1.00 9.91 284 ILE A CA 1
ATOM 4322 C C . ILE A 1 306 ? 7.414 15.395 25.374 1.00 11.33 284 ILE A C 1
ATOM 4323 O O . ILE A 1 306 ? 6.510 16.242 25.248 1.00 12.92 284 ILE A O 1
ATOM 4339 N N . THR A 1 307 ? 8.664 15.596 24.979 1.00 10.57 285 THR A N 1
ATOM 4340 C CA . THR A 1 307 ? 9.084 16.847 24.350 1.00 10.97 285 THR A CA 1
ATOM 4341 C C . THR A 1 307 ? 9.523 16.536 22.927 1.00 12.19 285 THR A C 1
ATOM 4342 O O . THR A 1 307 ? 10.339 15.644 22.682 1.00 11.86 285 THR A O 1
ATOM 4353 N N . GLY A 1 308 ? 8.967 17.280 21.982 1.00 12.43 286 GLY A N 1
ATOM 4354 C CA . GLY A 1 308 ? 9.316 17.117 20.586 1.00 12.43 286 GLY A CA 1
ATOM 4355 C C . GLY A 1 308 ? 9.249 18.443 19.882 1.00 12.19 286 GLY A C 1
ATOM 4356 O O . GLY A 1 308 ? 9.042 19.483 20.487 1.00 12.42 286 GLY A O 1
ATOM 4360 N N . ARG A 1 309 ? 9.432 18.390 18.573 1.00 11.77 287 ARG A N 1
ATOM 4361 C CA . ARG A 1 309 ? 9.390 19.564 17.714 1.00 12.40 287 ARG A CA 1
ATOM 4362 C C . ARG A 1 309 ? 8.527 19.295 16.507 1.00 11.69 287 ARG A C 1
ATOM 4363 O O . ARG A 1 309 ? 8.499 18.178 15.993 1.00 12.54 287 ARG A O 1
ATOM 4384 N N . ALA A 1 310 ? 7.830 20.307 16.056 1.00 11.07 288 ALA A N 1
ATOM 4385 C CA . ALA A 1 310 ? 7.229 20.292 14.733 1.00 11.28 288 ALA A CA 1
ATOM 4386 C C . ALA A 1 310 ? 7.901 21.332 13.872 1.00 11.89 288 ALA A C 1
ATOM 4387 O O . ALA A 1 310 ? 8.284 22.403 14.360 1.00 14.63 288 ALA A O 1
ATOM 4394 N N . HIS A 1 311 ? 8.044 21.032 12.591 1.00 10.80 289 HIS A N 1
ATOM 4395 C CA . HIS A 1 311 ? 8.555 21.988 11.619 1.00 10.62 289 HIS A CA 1
ATOM 4396 C C . HIS A 1 311 ? 7.520 22.250 10.544 1.00 10.25 289 HIS A C 1
ATOM 4397 O O . HIS A 1 311 ? 6.813 21.345 10.095 1.00 10.30 289 HIS A O 1
ATOM 4412 N N . MET A 1 312 ? 7.463 23.494 10.093 1.00 9.91 290 MET A N 1
ATOM 4413 C CA . MET A 1 312 ? 6.560 23.862 9.031 1.00 9.10 290 MET A CA 1
ATOM 4414 C C . MET A 1 312 ? 6.983 23.227 7.719 1.00 9.37 290 MET A C 1
ATOM 4415 O O . MET A 1 312 ? 8.190 23.127 7.440 1.00 10.88 290 MET A O 1
ATOM 4429 N N . THR A 1 313 ? 6.000 22.816 6.919 1.00 10.43 291 THR A N 1
ATOM 4430 C CA . THR A 1 313 ? 6.291 22.310 5.596 1.00 9.23 291 THR A CA 1
ATOM 4431 C C . THR A 1 313 ? 5.581 23.108 4.492 1.00 9.86 291 THR A C 1
ATOM 4432 O O . THR A 1 313 ? 6.059 23.092 3.358 1.00 10.67 291 THR A O 1
ATOM 4443 N N . ALA A 1 314 ? 4.456 23.757 4.784 1.00 10.00 292 ALA A N 1
ATOM 4444 C CA . ALA A 1 314 ? 3.793 24.597 3.776 1.00 10.13 292 ALA A CA 1
ATOM 4445 C C . ALA A 1 314 ? 2.821 25.549 4.427 1.00 10.55 292 ALA A C 1
ATOM 4446 O O . ALA A 1 314 ? 2.201 25.236 5.448 1.00 11.13 292 ALA A O 1
ATOM 4453 N N . ASP A 1 315 ? 2.739 26.751 3.869 1.00 10.45 293 ASP A N 1
ATOM 4454 C CA . ASP A 1 315 ? 1.701 27.723 4.176 1.00 11.28 293 ASP A CA 1
ATOM 4455 C C . ASP A 1 315 ? 0.893 27.796 2.891 1.00 10.34 293 ASP A C 1
ATOM 4456 O O . ASP A 1 315 ? 1.382 28.259 1.845 1.00 11.58 293 ASP A O 1
ATOM 4465 N N A SER A 1 316 ? -0.330 27.286 2.936 0.57 10.88 294 SER A N 1
ATOM 4466 N N B SER A 1 316 ? -0.339 27.310 2.939 0.43 10.30 294 SER A N 1
ATOM 4467 C CA A SER A 1 316 ? -1.088 27.029 1.714 0.57 12.05 294 SER A CA 1
ATOM 4468 C CA B SER A 1 316 ? -1.067 26.956 1.721 0.43 10.94 294 SER A CA 1
ATOM 4469 C C A SER A 1 316 ? -2.474 27.610 1.752 0.57 11.21 294 SER A C 1
ATOM 4470 C C B SER A 1 316 ? -2.488 27.508 1.730 0.43 11.81 294 SER A C 1
ATOM 4471 O O A SER A 1 316 ? -3.108 27.704 2.802 0.57 11.47 294 SER A O 1
ATOM 4472 O O B SER A 1 316 ? -3.150 27.526 2.767 0.43 11.44 294 SER A O 1
ATOM 4487 N N . THR A 1 317 ? -2.941 27.981 0.572 1.00 11.63 295 THR A N 1
ATOM 4488 C CA . THR A 1 317 ? -4.334 28.269 0.356 1.00 11.89 295 THR A CA 1
ATOM 4489 C C . THR A 1 317 ? -4.876 27.108 -0.478 1.00 10.23 295 THR A C 1
ATOM 4490 O O . THR A 1 317 ? -4.617 27.017 -1.682 1.00 11.21 295 THR A O 1
ATOM 4502 N N . LEU A 1 318 ? -5.605 26.206 0.153 1.00 10.54 296 LEU A N 1
ATOM 4503 C CA . LEU A 1 318 ? -6.324 25.199 -0.609 1.00 10.87 296 LEU A CA 1
ATOM 4504 C C . LEU A 1 318 ? -7.405 25.925 -1.402 1.00 10.77 296 LEU A C 1
ATOM 4505 O O . LEU A 1 318 ? -8.053 26.847 -0.908 1.00 12.49 296 LEU A O 1
ATOM 4521 N N . LEU A 1 319 ? -7.558 25.493 -2.653 1.00 10.97 297 LEU A N 1
ATOM 4522 C CA . LEU A 1 319 ? -8.464 26.100 -3.619 1.00 12.93 297 LEU A CA 1
ATOM 4523 C C . LEU A 1 319 ? -9.545 25.102 -3.980 1.00 11.32 297 LEU A C 1
ATOM 4524 O O . LEU A 1 319 ? -9.250 23.991 -4.418 1.00 12.57 297 LEU A O 1
ATOM 4540 N N . ILE A 1 320 ? -10.786 25.454 -3.691 1.00 12.49 298 ILE A N 1
ATOM 4541 C CA . ILE A 1 320 ? -11.932 24.596 -3.906 1.00 15.06 298 ILE A CA 1
ATOM 4542 C C . ILE A 1 320 ? -12.690 25.162 -5.105 1.00 14.42 298 ILE A C 1
ATOM 4543 O O . ILE A 1 320 ? -13.432 26.133 -4.971 1.00 16.25 298 ILE A O 1
ATOM 4559 N N . ASP A 1 321 ? -12.486 24.574 -6.279 1.00 11.43 299 ASP A N 1
ATOM 4560 C CA . ASP A 1 321 ? -13.083 25.061 -7.526 1.00 13.00 299 ASP A CA 1
ATOM 4561 C C . ASP A 1 321 ? -14.495 24.481 -7.632 1.00 11.50 299 ASP A C 1
ATOM 4562 O O . ASP A 1 321 ? -14.651 23.261 -7.735 1.00 12.69 299 ASP A O 1
ATOM 4571 N N . GLU A 1 322 ? -15.516 25.333 -7.624 1.00 15.22 300 GLU A N 1
ATOM 4572 C CA . GLU A 1 322 ? -16.915 24.901 -7.652 1.00 16.74 300 GLU A CA 1
ATOM 4573 C C . GLU A 1 322 ? -17.250 24.115 -8.917 1.00 15.06 300 GLU A C 1
ATOM 4574 O O . GLU A 1 322 ? -18.237 23.350 -8.961 1.00 16.59 300 GLU A O 1
ATOM 4586 N N . GLN A 1 323 ? -16.447 24.297 -9.964 1.00 13.01 301 GLN A N 1
ATOM 4587 C CA . GLN A 1 323 ? -16.655 23.578 -11.205 1.00 13.85 301 GLN A CA 1
ATOM 4588 C C . GLN A 1 323 ? -15.903 22.262 -11.285 1.00 12.84 301 GLN A C 1
ATOM 4589 O O . GLN A 1 323 ? -15.922 21.591 -12.304 1.00 14.54 301 GLN A O 1
ATOM 4603 N N . ASP A 1 324 ? -15.255 21.895 -10.195 1.00 10.86 302 ASP A N 1
ATOM 4604 C CA . ASP A 1 324 ? -14.479 20.660 -10.126 1.00 12.79 302 ASP A CA 1
ATOM 4605 C C . ASP A 1 324 ? -15.290 19.542 -9.453 1.00 11.21 302 ASP A C 1
ATOM 4606 O O . ASP A 1 324 ? -15.640 19.668 -8.273 1.00 11.60 302 ASP A O 1
ATOM 4615 N N . PRO A 1 325 ? -15.573 18.446 -10.162 1.00 11.71 303 PRO A N 1
ATOM 4616 C CA . PRO A 1 325 ? -16.310 17.350 -9.513 1.00 12.51 303 PRO A CA 1
ATOM 4617 C C . PRO A 1 325 ? -15.589 16.796 -8.291 1.00 12.27 303 PRO A C 1
ATOM 4618 O O . PRO A 1 325 ? -16.252 16.199 -7.450 1.00 13.17 303 PRO A O 1
ATOM 4629 N N . PHE A 1 326 ? -14.274 16.967 -8.204 1.00 10.82 304 PHE A N 1
ATOM 4630 C CA . PHE A 1 326 ? -13.503 16.450 -7.085 1.00 11.25 304 PHE A CA 1
ATOM 4631 C C . PHE A 1 326 ? -13.105 17.567 -6.123 1.00 11.30 304 PHE A C 1
ATOM 4632 O O . PHE A 1 326 ? -12.233 17.375 -5.293 1.00 11.50 304 PHE A O 1
ATOM 4649 N N . ALA A 1 327 ? -13.772 18.712 -6.188 1.00 11.04 305 ALA A N 1
ATOM 4650 C CA . ALA A 1 327 ? -13.468 19.821 -5.308 1.00 12.03 305 ALA A CA 1
ATOM 4651 C C . ALA A 1 327 ? -13.420 19.420 -3.853 1.00 13.24 305 ALA A C 1
ATOM 4652 O O . ALA A 1 327 ? -12.594 19.942 -3.095 1.00 13.10 305 ALA A O 1
ATOM 4659 N N . TRP A 1 328 ? -14.351 18.558 -3.454 1.00 11.25 306 TRP A N 1
ATOM 4660 C CA . TRP A 1 328 ? -14.495 18.148 -2.054 1.00 10.90 306 TRP A CA 1
ATOM 4661 C C . TRP A 1 328 ? -13.928 16.756 -1.826 1.00 12.65 306 TRP A C 1
ATOM 4662 O O . TRP A 1 328 ? -14.314 16.061 -0.884 1.00 13.19 306 TRP A O 1
ATOM 4683 N N . GLY A 1 329 ? -12.992 16.356 -2.676 1.00 12.32 307 GLY A N 1
ATOM 4684 C CA . GLY A 1 329 ? -12.388 15.041 -2.591 1.00 11.58 307 GLY A CA 1
ATOM 4685 C C . GLY A 1 329 ? -12.973 14.048 -3.574 1.00 14.73 307 GLY A C 1
ATOM 4686 O O . GLY A 1 329 ? -14.086 14.211 -4.069 1.00 14.93 307 GLY A O 1
ATOM 4690 N N . ILE A 1 330 ? -12.204 12.999 -3.818 1.00 14.36 308 ILE A N 1
ATOM 4691 C CA . ILE A 1 330 ? -12.655 11.835 -4.566 1.00 16.62 308 ILE A CA 1
ATOM 4692 C C . ILE A 1 330 ? -13.287 10.854 -3.563 1.00 16.49 308 ILE A C 1
ATOM 4693 O O . ILE A 1 330 ? -12.620 10.349 -2.648 1.00 19.25 308 ILE A O 1
#

InterPro domains:
  IPR008794 Proline racemase family [PF05544] (6-308)
  IPR008794 Proline racemase family [PIRSF029792] (2-308)
  IPR008794 Proline racemase family [PTHR33442] (2-307)
  IPR008794 Proline racemase family [SFLDS00028] (2-308)

Solvent-accessible surface area: 13987 Å² total; per-residue (Å²): 124,111,115,0,58,0,1,19,2,54,0,10,29,24,30,1,25,1,0,34,158,30,25,37,137,29,141,18,196,39,7,39,78,16,46,58,24,1,114,117,118,35,30,104,21,17,85,0,0,0,37,112,87,54,9,82,129,42,15,17,0,0,11,63,3,95,64,69,42,119,91,13,39,0,0,0,0,0,0,36,43,90,18,42,53,83,94,14,47,28,0,4,6,0,0,0,6,0,1,60,107,53,63,99,26,62,70,32,89,21,62,0,9,8,14,72,39,79,24,40,0,47,2,74,162,98,15,14,0,26,14,49,35,59,66,0,32,41,82,107,114,126,11,52,1,74,0,91,81,95,32,88,15,69,4,21,0,0,75,0,24,46,24,0,0,12,0,67,135,18,79,35,115,11,71,67,114,16,100,140,82,0,19,100,5,0,60,25,0,18,128,7,1,141,89,85,57,13,41,0,70,151,48,28,105,14,57,14,0,0,0,10,33,142,28,132,118,21,71,7,48,1,0,0,0,23,72,72,82,49,37,19,62,2,0,10,21,38,0,0,0,0,31,0,3,6,8,5,57,89,65,83,6,59,94,37,92,48,27,31,0,2,0,0,53,38,27,73,5,70,0,86,4,82,126,66,65,156,89,7,131,1,68,3,17,4,99,14,97,59,84,40,92,29,69,19,94,2,57,153,152,51,125,103,1,55,12,124

Secondary structure (DSSP, 8-state):
-EEEEEEEEEETTEEEEEEEE-SPP---SSHHHHHHHHHHH-HHHHHHHHSTTT--TT-EEEEEE---STT-SEEEEEE-SSSB-S--HHHHHHHHHHHHHTTS--SEEEEEEETTEEEEEEE-TTS-EEEEPPPBEEEEEEEEEEETTTEEEEEEEEESSSEEEEES------SGGGHHHHHHHHHHHHHHHHHTT--SGGG----EEEEEEEETTEEEEEEEEETTTEE-SS--HHHHHHHHHHHHHHTSS-TT--EEEE-TTS-EEEEEEEEETTEEEEEEEE-EEEEEEEEEEE-TT-TTTT--

Sequence (308 aa):
MKQIHVIDSHTGGEPTRLVMKGFPQLHGRSMAEQRDELRELHDRWRRACLLEPRGNDVLVGALYCPPVSADATCGVIFFNNAGYLNMCGHGTIGLVASLQHLGLIAPGVHKIDTPVGQVVSSATLHEDGAITVANVPSYRYRQHHVAVNVPGHGVVHGDIAWGGNWFFLVAEHGQRIELDNREVLTEYTWAMLKALEAQGITGENGAPIDHVELFADDPNADSRNFVMCPGKAYDRSPCGTGTSAKLACLAADGTLAEGQTWVQASITGSQFHGRYERDGERIRPFITGRAHMTADSSTLLIDEQDPFAWGI

Foldseek 3Di:
DFWWWWFWWFFLNQIETETDDGFDDADDLAQLSSLVCCQVPNVLQVLLCAFPPNHDQRYKYKYWAADNDPQALTEIWIAHNPGTDWDDVGNVQVVVLVCVVVVSDAFAKGWYGTSVGIWIWGQDNVFKIKTWFDWKAWQDFQCWFQQPPQGIFGFTWMWLPATETEGEDRPDDLALVCVVVVLVRFVSRLVRCVVVQNDGPPSHRRFKYKYWYPDPVFRIEIWMAGPPSDIDSFLDNSNVSRVQNVCVVVVVADAPGWGWYAYNNGAIWIKHWDDDPNTITMMIITHMDTDDGDIQDQDPPDPQSSHD

Nearest PDB structures (foldseek):
  4jd7-assembly1_A  TM=9.876E-01  e=1.820E-68  Pseudomonas putida F1
  4jci-assembly1_B  TM=9.579E-01  e=2.834E-58  Chromohalobacter israelensis DSM 3043
  4j9x-assembly1_A  TM=8.713E-01  e=4.689E-55  Pseudomonas protegens Pf-5
  4k7x-assembly1_A-2  TM=8.762E-01  e=2.738E-54  Burkholderia multivorans ATCC 17616
  2azp-assembly1_A  TM=8.547E-01  e=2.829E-51  Pseudomonas aeruginosa

GO terms:
  GO:0047580 4-hydroxyproline epimerase activity (F, IDA)

Organism: Pseudomonas putida (strain ATCC 700007 / DSM 6899 / JCM 31910 / BCRC 17059 / LMG 24140 / F1) (NCBI:txid351746)

CATH classification: 3.10.310.10 (+1 more: 3.10.310.10)